Protein AF-A0ABD3VP84-F1 (afdb_monomer)

Sequence (352 aa):
MFHNGPQCTPKNNFEIRFTGVLDNGPQCKPKDNFEIRLPGVIDNDPQCKPKNNFEIRFTGVLDNDPQCKPKDNFEIRLPGVLDNGPQCKPTYNFEIKLLGVFDNGPQCKPKDNFEIRLPGVLDNGPQCKPKNNIETRFTGVLDNGPQCKPKDNFKIRLLGVFDNGPQCKPKNNIETSFTGVLDNGPQCKPKDIFEVRFPGVFDNGPQCKPKDIFEVRLPGVLDNGPQCKPKSNIETRFTGVLDNGPQCKPKDNFKIRLLGVFDNGPQCKPKNNIETSFTGVFDNGPQCKPKDIFEVRFPGVFDNGPQCKPKDIFEVRLPGVLDNGPQCKPKSNIETRFTGVLDNGPQCKPKG

Structure (mmCIF, N/CA/C/O backbone):
data_AF-A0ABD3VP84-F1
#
_entry.id   AF-A0ABD3VP84-F1
#
loop_
_atom_site.group_PDB
_atom_site.id
_atom_site.type_symbol
_atom_site.label_atom_id
_atom_site.label_alt_id
_atom_site.label_comp_id
_atom_site.label_asym_id
_atom_site.label_entity_id
_atom_site.label_seq_id
_atom_site.pdbx_PDB_ins_code
_atom_site.Cartn_x
_atom_site.Cartn_y
_atom_site.Cartn_z
_atom_site.occupancy
_atom_site.B_iso_or_equiv
_atom_site.auth_seq_id
_atom_site.auth_comp_id
_atom_site.auth_asym_id
_atom_site.auth_atom_id
_atom_site.pdbx_PDB_model_num
ATOM 1 N N . MET A 1 1 ? 11.691 -7.266 -44.577 1.00 49.06 1 MET A N 1
ATOM 2 C CA . MET A 1 1 ? 12.952 -7.878 -44.109 1.00 49.06 1 MET A CA 1
ATOM 3 C C . MET A 1 1 ? 13.112 -7.482 -42.662 1.00 49.06 1 MET A C 1
ATOM 5 O O . MET A 1 1 ? 12.849 -6.323 -42.367 1.00 49.06 1 MET A O 1
ATOM 9 N N . PHE A 1 2 ? 13.511 -8.406 -41.795 1.00 53.88 2 PHE A N 1
ATOM 10 C CA . PHE A 1 2 ? 13.938 -8.047 -40.450 1.00 53.88 2 PHE A CA 1
ATOM 11 C C . PHE A 1 2 ? 15.354 -7.466 -40.507 1.00 53.88 2 PHE A C 1
ATOM 13 O O . PHE A 1 2 ? 16.144 -7.813 -41.396 1.00 53.88 2 PHE A O 1
ATOM 20 N N . HIS A 1 3 ? 15.656 -6.530 -39.612 1.00 67.56 3 HIS A N 1
ATOM 21 C CA . HIS A 1 3 ? 16.942 -5.843 -39.558 1.00 67.56 3 HIS A CA 1
ATOM 22 C C . HIS A 1 3 ? 17.466 -5.771 -38.121 1.00 67.56 3 HIS A C 1
ATOM 24 O O . HIS A 1 3 ? 16.702 -5.762 -37.158 1.00 67.56 3 HIS A O 1
ATOM 30 N N . ASN A 1 4 ? 18.790 -5.678 -37.988 1.00 76.56 4 ASN A N 1
ATOM 31 C CA . ASN A 1 4 ? 19.453 -5.436 -36.712 1.00 76.56 4 ASN A CA 1
ATOM 32 C C . ASN A 1 4 ? 19.643 -3.933 -36.490 1.00 76.56 4 ASN A C 1
ATOM 34 O O . ASN A 1 4 ? 20.149 -3.220 -37.360 1.00 76.56 4 ASN A O 1
ATOM 38 N N . GLY A 1 5 ? 19.272 -3.461 -35.304 1.00 74.06 5 GLY A N 1
ATOM 39 C CA . GLY A 1 5 ? 19.410 -2.075 -34.885 1.00 74.06 5 GLY A CA 1
ATOM 40 C C . GLY A 1 5 ? 20.874 -1.618 -34.791 1.00 74.06 5 GLY A C 1
ATOM 41 O O . GLY A 1 5 ? 21.783 -2.421 -34.548 1.00 74.06 5 GLY A O 1
ATOM 42 N N . PRO A 1 6 ? 21.132 -0.310 -34.965 1.00 77.75 6 PRO A N 1
ATOM 43 C CA . PRO A 1 6 ? 22.485 0.228 -35.022 1.00 77.75 6 PRO A CA 1
ATOM 44 C C . PRO A 1 6 ? 23.251 0.045 -33.705 1.00 77.75 6 PRO A C 1
ATOM 46 O O . PRO A 1 6 ? 22.727 0.253 -32.609 1.00 77.75 6 PRO A O 1
ATOM 49 N N . GLN A 1 7 ? 24.538 -0.279 -33.834 1.00 81.75 7 GLN A N 1
ATOM 50 C CA . GLN A 1 7 ? 25.517 -0.248 -32.747 1.00 81.75 7 GLN A CA 1
ATOM 51 C C . GLN A 1 7 ? 26.082 1.176 -32.643 1.00 81.75 7 GLN A C 1
ATOM 53 O O . GLN A 1 7 ? 26.636 1.669 -33.626 1.00 81.75 7 GLN A O 1
ATOM 58 N N . CYS A 1 8 ? 25.971 1.859 -31.495 1.00 75.94 8 CYS A N 1
ATOM 59 C CA . CYS A 1 8 ? 26.408 3.262 -31.402 1.00 75.94 8 CYS A CA 1
ATOM 60 C C . CYS A 1 8 ? 27.193 3.644 -30.132 1.00 75.94 8 CYS A C 1
ATOM 62 O O . CYS A 1 8 ? 26.885 3.239 -29.010 1.00 75.94 8 CYS A O 1
ATOM 64 N N . THR A 1 9 ? 28.221 4.484 -30.305 1.00 78.12 9 THR A N 1
ATOM 65 C CA . THR A 1 9 ? 29.075 5.015 -29.221 1.00 78.12 9 THR A CA 1
ATOM 66 C C . THR A 1 9 ? 29.303 6.537 -29.346 1.00 78.12 9 THR A C 1
ATOM 68 O O . THR A 1 9 ? 30.453 6.984 -29.426 1.00 78.12 9 THR A O 1
ATOM 71 N N . PRO A 1 10 ? 28.239 7.359 -29.437 1.00 74.25 10 PRO A N 1
ATOM 72 C CA . PRO A 1 10 ? 28.362 8.789 -29.710 1.00 74.25 10 PRO A CA 1
ATOM 73 C C . PRO A 1 10 ? 29.037 9.541 -28.553 1.00 74.25 10 PRO A C 1
ATOM 75 O O . PRO A 1 10 ? 28.845 9.236 -27.372 1.00 74.25 10 PRO A O 1
ATOM 78 N N . LYS A 1 11 ? 29.856 10.538 -28.911 1.00 71.19 11 LYS A N 1
ATOM 79 C CA . LYS A 1 11 ? 30.647 11.337 -27.957 1.00 71.19 11 LYS A CA 1
ATOM 80 C C . LYS A 1 11 ? 29.844 12.416 -27.223 1.00 71.19 11 LYS A C 1
ATOM 82 O O . LYS A 1 11 ? 30.329 12.856 -26.188 1.00 71.19 11 LYS A O 1
ATOM 87 N N . ASN A 1 12 ? 28.684 12.795 -27.760 1.00 76.62 12 ASN A N 1
ATOM 88 C CA . ASN A 1 12 ? 27.826 13.892 -27.310 1.00 76.62 12 ASN A CA 1
ATOM 89 C C . ASN A 1 12 ? 26.377 13.372 -27.150 1.00 76.62 12 ASN A C 1
ATOM 91 O O . ASN A 1 12 ? 26.142 12.161 -27.239 1.00 76.62 12 ASN A O 1
ATOM 95 N N . ASN A 1 13 ? 25.404 14.280 -26.996 1.00 76.06 13 ASN A N 1
ATOM 96 C CA . ASN A 1 13 ? 23.975 13.979 -27.156 1.00 76.06 13 ASN A CA 1
ATOM 97 C C . ASN A 1 13 ? 23.677 13.311 -28.515 1.00 76.06 13 ASN A C 1
ATOM 99 O O . ASN A 1 13 ? 24.301 13.659 -29.521 1.00 76.06 13 ASN A O 1
ATOM 103 N N . PHE A 1 14 ? 22.718 12.381 -28.556 1.00 77.56 14 PHE A N 1
ATOM 104 C CA . PHE A 1 14 ? 22.386 11.618 -29.768 1.00 77.56 14 PHE A CA 1
ATOM 105 C C . PHE A 1 14 ? 20.928 11.126 -29.754 1.00 77.56 14 PHE A C 1
ATOM 107 O O . PHE A 1 14 ? 20.445 10.669 -28.720 1.00 77.56 14 PHE A O 1
ATOM 114 N N . GLU A 1 15 ? 20.246 11.199 -30.898 1.00 82.00 15 GLU A N 1
ATOM 115 C CA . GLU A 1 15 ? 18.873 10.709 -31.089 1.00 82.00 15 GLU A CA 1
ATOM 116 C C . GLU A 1 15 ? 18.864 9.586 -32.138 1.00 82.00 15 GLU A C 1
ATOM 118 O O . GLU A 1 15 ? 19.524 9.696 -33.172 1.00 82.00 15 GLU A O 1
ATOM 123 N N . ILE A 1 16 ? 18.094 8.524 -31.896 1.00 77.50 16 ILE A N 1
ATOM 124 C CA . ILE A 1 16 ? 17.741 7.518 -32.905 1.00 77.50 16 ILE A CA 1
ATOM 125 C C . ILE A 1 16 ? 16.256 7.632 -33.212 1.00 77.50 16 ILE A C 1
ATOM 127 O O . ILE A 1 16 ? 15.426 7.564 -32.307 1.00 77.50 16 ILE A O 1
ATOM 131 N N . ARG A 1 17 ? 15.922 7.697 -34.502 1.00 81.69 17 ARG A N 1
ATOM 132 C CA . ARG A 1 17 ? 14.579 7.402 -35.008 1.00 81.69 17 ARG A CA 1
ATOM 133 C C . ARG A 1 17 ? 14.671 6.227 -35.969 1.00 81.69 17 ARG A C 1
ATOM 135 O O . ARG A 1 17 ? 15.490 6.259 -36.883 1.00 81.69 17 ARG A O 1
ATOM 142 N N . PHE A 1 18 ? 13.842 5.213 -35.768 1.00 74.06 18 PHE A N 1
ATOM 143 C CA . PHE A 1 18 ? 13.685 4.101 -36.703 1.00 74.06 18 PHE A CA 1
ATOM 144 C C . PHE A 1 18 ? 12.215 3.681 -36.740 1.00 74.06 18 PHE A C 1
ATOM 146 O O . PHE A 1 18 ? 11.556 3.681 -35.705 1.00 74.06 18 PHE A O 1
ATOM 153 N N . THR A 1 19 ? 11.720 3.321 -37.923 1.00 74.56 19 THR A N 1
ATOM 154 C CA . THR A 1 19 ? 10.344 2.864 -38.165 1.00 74.56 19 THR A CA 1
ATOM 155 C C . THR A 1 19 ? 10.362 1.572 -38.973 1.00 74.56 19 THR A C 1
ATOM 157 O O . THR A 1 19 ? 10.941 1.562 -40.060 1.00 74.56 19 THR A O 1
ATOM 160 N N . GLY A 1 20 ? 9.719 0.508 -38.489 1.00 75.56 20 GLY A N 1
ATOM 161 C CA . GLY A 1 20 ? 9.692 -0.787 -39.180 1.00 75.56 20 GLY A CA 1
ATOM 162 C C . GLY A 1 20 ? 9.640 -1.985 -38.231 1.00 75.56 20 GLY A C 1
ATOM 163 O O . GLY A 1 20 ? 9.109 -1.876 -37.130 1.00 75.56 20 GLY A O 1
ATOM 164 N N . VAL A 1 21 ? 10.206 -3.114 -38.665 1.00 80.06 21 VAL A N 1
ATOM 165 C CA . VAL A 1 21 ? 10.334 -4.349 -37.871 1.00 80.06 21 VAL A CA 1
ATOM 166 C C . VAL A 1 21 ? 11.817 -4.657 -37.638 1.00 80.06 21 VAL A C 1
ATOM 168 O O . VAL A 1 21 ? 12.610 -4.564 -38.581 1.00 80.06 21 VAL A O 1
ATOM 171 N N . LEU A 1 22 ? 12.202 -5.002 -36.406 1.00 75.06 22 LEU A N 1
ATOM 172 C CA . LEU A 1 22 ? 13.580 -5.346 -36.027 1.00 75.06 22 LEU A CA 1
ATOM 173 C C . LEU A 1 22 ? 13.636 -6.683 -35.283 1.00 75.06 22 LEU A C 1
ATOM 175 O O . LEU A 1 22 ? 12.988 -6.813 -34.251 1.00 75.06 22 LEU A O 1
ATOM 179 N N . ASP A 1 23 ? 14.536 -7.585 -35.693 1.00 77.88 23 ASP A N 1
ATOM 180 C CA . ASP A 1 23 ? 14.915 -8.730 -34.847 1.00 77.88 23 ASP A CA 1
ATOM 181 C C . ASP A 1 23 ? 15.566 -8.238 -33.542 1.00 77.88 23 ASP A C 1
ATOM 183 O O . ASP A 1 23 ? 15.419 -8.842 -32.485 1.00 77.88 23 ASP A O 1
ATOM 187 N N . ASN A 1 24 ? 16.348 -7.150 -33.626 1.00 78.19 24 ASN A N 1
ATOM 188 C CA . ASN A 1 24 ? 17.163 -6.620 -32.533 1.00 78.19 24 ASN A CA 1
ATOM 189 C C . ASN A 1 24 ? 17.160 -5.087 -32.509 1.00 78.19 24 ASN A C 1
ATOM 191 O O . ASN A 1 24 ? 17.444 -4.439 -33.515 1.00 78.19 24 ASN A O 1
ATOM 195 N N . GLY A 1 25 ? 16.932 -4.492 -31.342 1.00 76.69 25 GLY A N 1
ATOM 196 C CA . GLY A 1 25 ? 16.891 -3.049 -31.130 1.00 76.69 25 GLY A CA 1
ATOM 197 C C . GLY A 1 25 ? 18.275 -2.375 -31.060 1.00 76.69 25 GLY A C 1
ATOM 198 O O . GLY A 1 25 ? 19.307 -3.043 -30.936 1.00 76.69 25 GLY A O 1
ATOM 199 N N . PRO A 1 26 ? 18.336 -1.029 -31.118 1.00 77.06 26 PRO A N 1
ATOM 200 C CA . PRO A 1 26 ? 19.591 -0.270 -31.081 1.00 77.06 26 PRO A CA 1
ATOM 201 C C . PRO A 1 26 ? 20.458 -0.515 -29.832 1.00 77.06 26 PRO A C 1
ATOM 203 O O . PRO A 1 26 ? 20.004 -0.348 -28.701 1.00 77.06 26 PRO A O 1
ATOM 206 N N . GLN A 1 27 ? 21.742 -0.832 -30.017 1.00 80.88 27 GLN A N 1
ATOM 207 C CA . GLN A 1 27 ? 22.672 -1.137 -28.919 1.00 80.88 27 GLN A CA 1
ATOM 208 C C . GLN A 1 27 ? 23.641 0.032 -28.697 1.00 80.88 27 GLN A C 1
ATOM 210 O O . GLN A 1 27 ? 24.584 0.228 -29.470 1.00 80.88 27 GLN A O 1
ATOM 215 N N . CYS A 1 28 ? 23.438 0.824 -27.639 1.00 73.44 28 CYS A N 1
ATOM 216 C CA . CYS A 1 28 ? 24.057 2.150 -27.551 1.00 73.44 28 CYS A CA 1
ATOM 217 C C . CYS A 1 28 ? 24.726 2.503 -26.210 1.00 73.44 28 CYS A C 1
ATOM 219 O O . CYS A 1 28 ? 24.235 2.231 -25.110 1.00 73.44 28 CYS A O 1
ATOM 221 N N . LYS A 1 29 ? 25.891 3.154 -26.322 1.00 74.31 29 LYS A N 1
ATOM 222 C CA . LYS A 1 29 ? 26.761 3.599 -25.215 1.00 74.31 29 LYS A CA 1
ATOM 223 C C . LYS A 1 29 ? 27.104 5.097 -25.371 1.00 74.31 29 LYS A C 1
ATOM 225 O O . LYS A 1 29 ? 28.268 5.431 -25.614 1.00 74.31 29 LYS A O 1
ATOM 230 N N . PRO A 1 30 ? 26.107 5.997 -25.317 1.00 70.75 30 PRO A N 1
ATOM 231 C CA . PRO A 1 30 ? 26.306 7.435 -25.477 1.00 70.75 30 PRO A CA 1
ATOM 232 C C . PRO A 1 30 ? 27.019 8.032 -24.256 1.00 70.75 30 PRO A C 1
ATOM 234 O O . PRO A 1 30 ? 26.847 7.565 -23.126 1.00 70.75 30 PRO A O 1
ATOM 237 N N . LYS A 1 31 ? 27.833 9.071 -24.471 1.00 69.94 31 LYS A N 1
ATOM 238 C CA . LYS A 1 31 ? 28.531 9.747 -23.367 1.00 69.94 31 LYS A CA 1
ATOM 239 C C . LYS A 1 31 ? 27.653 10.698 -22.563 1.00 69.94 31 LYS A C 1
ATOM 241 O O . LYS A 1 31 ? 27.906 10.783 -21.368 1.00 69.94 31 LYS A O 1
ATOM 246 N N . ASP A 1 32 ? 26.682 11.363 -23.186 1.00 75.44 32 ASP A N 1
ATOM 247 C CA . ASP A 1 32 ? 25.846 12.378 -22.535 1.00 75.44 32 ASP A CA 1
ATOM 248 C C . ASP A 1 32 ? 24.372 11.944 -22.496 1.00 75.44 32 ASP A C 1
ATOM 250 O O . ASP A 1 32 ? 24.092 10.847 -22.003 1.00 75.44 32 ASP A O 1
ATOM 254 N N . ASN A 1 33 ? 23.440 12.783 -22.969 1.00 73.56 33 ASN A N 1
ATOM 255 C CA . ASN A 1 33 ? 22.020 12.440 -23.047 1.00 73.56 33 ASN A CA 1
ATOM 256 C C . ASN A 1 33 ? 21.713 11.629 -24.315 1.00 73.56 33 ASN A C 1
ATOM 258 O O . ASN A 1 33 ? 22.433 11.720 -25.311 1.00 73.56 33 ASN A O 1
ATOM 262 N N . PHE A 1 34 ? 20.624 10.864 -24.316 1.00 75.94 34 PHE A N 1
ATOM 263 C CA . PHE A 1 34 ? 20.251 10.061 -25.481 1.00 75.94 34 PHE A CA 1
ATOM 264 C C . PHE A 1 34 ? 18.748 9.801 -25.557 1.00 75.94 34 PHE A C 1
ATOM 266 O O . PHE A 1 34 ? 18.128 9.481 -24.544 1.00 75.94 34 PHE A O 1
ATOM 273 N N . GLU A 1 35 ? 18.189 9.920 -26.761 1.00 80.69 35 GLU A N 1
ATOM 274 C CA . GLU A 1 35 ? 16.772 9.675 -27.041 1.00 80.69 35 GLU A CA 1
ATOM 275 C C . GLU A 1 35 ? 16.605 8.578 -28.105 1.00 80.69 35 GLU A C 1
ATOM 277 O O . GLU A 1 35 ? 17.295 8.564 -29.126 1.00 80.69 35 GLU A O 1
ATOM 282 N N . ILE A 1 36 ? 15.664 7.664 -27.879 1.00 76.62 36 ILE A N 1
ATOM 283 C CA . ILE A 1 36 ? 15.196 6.677 -28.857 1.00 76.62 36 ILE A CA 1
ATOM 284 C C . ILE A 1 36 ? 13.727 6.952 -29.179 1.00 76.62 36 ILE A C 1
ATOM 286 O O . ILE A 1 36 ? 12.907 7.073 -28.270 1.00 76.62 36 ILE A O 1
ATOM 290 N N . ARG A 1 37 ? 13.379 6.964 -30.470 1.00 82.00 37 ARG A N 1
ATOM 291 C CA . ARG A 1 37 ? 11.997 6.915 -30.965 1.00 82.00 37 ARG A CA 1
ATOM 292 C C . ARG A 1 37 ? 11.821 5.736 -31.920 1.00 82.00 37 ARG A C 1
ATOM 294 O O . ARG A 1 37 ? 12.465 5.689 -32.968 1.00 82.00 37 ARG A O 1
ATOM 301 N N . LEU A 1 38 ? 10.953 4.799 -31.548 1.00 73.81 38 LEU A N 1
ATOM 302 C CA . LEU A 1 38 ? 10.738 3.531 -32.254 1.00 73.81 38 LEU A CA 1
ATOM 303 C C . LEU A 1 38 ? 9.238 3.239 -32.437 1.00 73.81 38 LEU A C 1
ATOM 305 O O . LEU A 1 38 ? 8.634 2.622 -31.562 1.00 73.81 38 LEU A O 1
ATOM 309 N N . PRO A 1 39 ? 8.617 3.674 -33.547 1.00 72.19 39 PRO A N 1
ATOM 310 C CA . PRO A 1 39 ? 7.311 3.184 -33.974 1.00 72.19 39 PRO A CA 1
ATOM 311 C C . PRO A 1 39 ? 7.469 1.894 -34.799 1.00 72.19 39 PRO A C 1
ATOM 313 O O . PRO A 1 39 ? 8.114 1.925 -35.852 1.00 72.19 39 PRO A O 1
ATOM 316 N N . GLY A 1 40 ? 6.903 0.766 -34.362 1.00 76.94 40 GLY A N 1
ATOM 317 C CA . GLY A 1 40 ? 7.071 -0.506 -35.077 1.00 76.94 40 GLY A CA 1
ATOM 318 C C . GLY A 1 40 ? 6.845 -1.776 -34.256 1.00 76.94 40 GLY A C 1
ATOM 319 O O . GLY A 1 40 ? 6.154 -1.754 -33.242 1.00 76.94 40 GLY A O 1
ATOM 320 N N . VAL A 1 41 ? 7.446 -2.876 -34.715 1.00 77.12 41 VAL A N 1
ATOM 321 C CA . VAL A 1 41 ? 7.505 -4.167 -34.003 1.00 77.12 41 VAL A CA 1
ATOM 322 C C . VAL A 1 41 ? 8.968 -4.523 -33.742 1.00 77.12 41 VAL A C 1
ATOM 324 O O . VAL A 1 41 ? 9.812 -4.300 -34.616 1.00 77.12 41 VAL A O 1
ATOM 327 N N . ILE A 1 42 ? 9.294 -4.995 -32.539 1.00 73.81 42 ILE A N 1
ATOM 328 C CA . ILE A 1 42 ? 10.674 -5.301 -32.141 1.00 73.81 42 ILE A CA 1
ATOM 329 C C . ILE A 1 42 ? 10.707 -6.564 -31.279 1.00 73.81 42 ILE A C 1
ATOM 331 O O . ILE A 1 42 ? 10.160 -6.576 -30.181 1.00 73.81 42 ILE A O 1
ATOM 335 N N . ASP A 1 43 ? 11.433 -7.578 -31.738 1.00 71.94 43 ASP A N 1
ATOM 336 C CA . ASP A 1 43 ? 11.517 -8.870 -31.059 1.00 71.94 43 ASP A CA 1
ATOM 337 C C . ASP A 1 43 ? 12.499 -8.811 -29.864 1.00 71.94 43 ASP A C 1
ATOM 339 O O . ASP A 1 43 ? 12.180 -9.259 -28.765 1.00 71.94 43 ASP A O 1
ATOM 343 N N . ASN A 1 44 ? 13.696 -8.221 -30.039 1.00 71.56 44 ASN A N 1
ATOM 344 C CA . ASN A 1 44 ? 14.721 -8.076 -28.985 1.00 71.56 44 ASN A CA 1
ATOM 345 C C . ASN A 1 44 ? 15.139 -6.611 -28.756 1.00 71.56 44 ASN A C 1
ATOM 347 O O . ASN A 1 44 ? 15.244 -5.819 -29.688 1.00 71.56 44 ASN A O 1
ATOM 351 N N . ASP A 1 45 ? 15.477 -6.249 -27.520 1.00 70.19 45 ASP A N 1
ATOM 352 C CA . ASP A 1 45 ? 15.522 -4.851 -27.071 1.00 70.19 45 ASP A CA 1
ATOM 353 C C . ASP A 1 45 ? 16.674 -3.942 -27.499 1.00 70.19 45 ASP A C 1
ATOM 355 O O . ASP A 1 45 ? 17.814 -4.386 -27.671 1.00 70.19 45 ASP A O 1
ATOM 359 N N . PRO A 1 46 ? 16.444 -2.610 -27.455 1.00 69.56 46 PRO A N 1
ATOM 360 C CA . PRO A 1 46 ? 17.514 -1.632 -27.331 1.00 69.56 46 PRO A CA 1
ATOM 361 C C . PRO A 1 46 ? 18.223 -1.732 -25.963 1.00 69.56 46 PRO A C 1
ATOM 363 O O . PRO A 1 46 ? 17.682 -1.307 -24.939 1.00 69.56 46 PRO A O 1
ATOM 366 N N . GLN A 1 47 ? 19.475 -2.209 -25.911 1.00 73.00 47 GLN A N 1
ATOM 367 C CA . GLN A 1 47 ? 20.271 -2.130 -24.673 1.00 73.00 47 GLN A CA 1
ATOM 368 C C . GLN A 1 47 ? 21.049 -0.820 -24.593 1.00 73.00 47 GLN A C 1
ATOM 370 O O . GLN A 1 47 ? 21.907 -0.529 -25.435 1.00 73.00 47 GLN A O 1
ATOM 375 N N . CYS A 1 48 ? 20.833 -0.066 -23.514 1.00 68.88 48 CYS A N 1
ATOM 376 C CA . CYS A 1 48 ? 21.375 1.284 -23.394 1.00 68.88 48 CYS A CA 1
ATOM 377 C C . CYS A 1 48 ? 22.154 1.536 -22.096 1.00 68.88 48 CYS A C 1
ATOM 379 O O . CYS A 1 48 ? 21.713 1.235 -20.980 1.00 68.88 48 CYS A O 1
ATOM 381 N N . LYS A 1 49 ? 23.352 2.116 -22.254 1.00 69.00 49 LYS A N 1
ATOM 382 C CA . LYS A 1 49 ? 24.293 2.457 -21.166 1.00 69.00 49 LYS A CA 1
ATOM 383 C C . LYS A 1 49 ? 24.754 3.925 -21.276 1.00 69.00 49 LYS A C 1
ATOM 385 O O . LYS A 1 49 ? 25.944 4.163 -21.495 1.00 69.00 49 LYS A O 1
ATOM 390 N N . PRO A 1 50 ? 23.826 4.898 -21.186 1.00 66.88 50 PRO A N 1
ATOM 391 C CA . PRO A 1 50 ? 24.148 6.323 -21.151 1.00 66.88 50 PRO A CA 1
ATOM 392 C C . PRO A 1 50 ? 24.838 6.682 -19.832 1.00 66.88 50 PRO A C 1
ATOM 394 O O . PRO A 1 50 ? 24.627 6.015 -18.815 1.00 66.88 50 PRO A O 1
ATOM 397 N N . LYS A 1 51 ? 25.642 7.751 -19.814 1.00 67.75 51 LYS A N 1
ATOM 398 C CA . LYS A 1 51 ? 26.102 8.300 -18.529 1.00 67.75 51 LYS A CA 1
ATOM 399 C C . LYS A 1 51 ? 25.044 9.194 -17.898 1.00 67.75 51 LYS A C 1
ATOM 401 O O . LYS A 1 51 ? 24.770 8.996 -16.722 1.00 67.75 51 LYS A O 1
ATOM 406 N N . ASN A 1 52 ? 24.489 10.132 -18.666 1.00 73.50 52 ASN A N 1
ATOM 407 C CA . ASN A 1 52 ? 23.664 11.209 -18.129 1.00 73.50 52 ASN A CA 1
ATOM 408 C C . ASN A 1 52 ? 22.178 10.816 -18.240 1.00 73.50 52 ASN A C 1
ATOM 410 O O . ASN A 1 52 ? 21.810 9.723 -17.798 1.00 73.50 52 ASN A O 1
ATOM 414 N N . ASN A 1 53 ? 21.328 11.675 -18.816 1.00 71.94 53 ASN A N 1
ATOM 415 C CA . ASN A 1 53 ? 19.891 11.421 -18.925 1.00 71.94 53 ASN A CA 1
ATOM 416 C C . ASN A 1 53 ? 19.531 10.564 -20.147 1.00 71.94 53 ASN A C 1
ATOM 418 O O . ASN A 1 53 ? 20.304 10.451 -21.101 1.00 71.94 53 ASN A O 1
ATOM 422 N N . PHE A 1 54 ? 18.336 9.978 -20.144 1.00 75.31 54 PHE A N 1
ATOM 423 C CA . PHE A 1 54 ? 17.901 9.083 -21.212 1.00 75.31 54 PHE A CA 1
ATOM 424 C C . PHE A 1 54 ? 16.384 9.047 -21.375 1.00 75.31 54 PHE A C 1
ATOM 426 O O . PHE A 1 54 ? 15.666 9.021 -20.375 1.00 75.31 54 PHE A O 1
ATOM 433 N N . GLU A 1 55 ? 15.918 8.972 -22.621 1.00 80.12 55 GLU A N 1
ATOM 434 C CA . GLU A 1 55 ? 14.503 8.809 -22.955 1.00 80.12 55 GLU A CA 1
ATOM 435 C C . GLU A 1 55 ? 14.294 7.715 -24.023 1.00 80.12 55 GLU A C 1
ATOM 437 O O . GLU A 1 55 ? 14.923 7.738 -25.080 1.00 80.12 55 GLU A O 1
ATOM 442 N N . ILE A 1 56 ? 13.384 6.767 -23.773 1.00 77.69 56 ILE A N 1
ATOM 443 C CA . ILE A 1 56 ? 12.788 5.914 -24.820 1.00 77.69 56 ILE A CA 1
ATOM 444 C C . ILE A 1 56 ? 11.342 6.353 -25.039 1.00 77.69 56 ILE A C 1
ATOM 446 O O . ILE A 1 56 ? 10.559 6.435 -24.090 1.00 77.69 56 ILE A O 1
ATOM 450 N N . ARG A 1 57 ? 10.969 6.524 -26.309 1.00 82.31 57 ARG A N 1
ATOM 451 C CA . ARG A 1 57 ? 9.585 6.535 -26.786 1.00 82.31 57 ARG A CA 1
ATOM 452 C C . ARG A 1 57 ? 9.387 5.380 -27.765 1.00 82.31 57 ARG A C 1
ATOM 454 O O . ARG A 1 57 ? 9.930 5.401 -28.869 1.00 82.31 57 ARG A O 1
ATOM 461 N N . PHE A 1 58 ? 8.621 4.378 -27.361 1.00 76.88 58 PHE A N 1
ATOM 462 C CA . PHE A 1 58 ? 8.218 3.263 -28.221 1.00 76.88 58 PHE A CA 1
ATOM 463 C C . PHE A 1 58 ? 6.764 3.444 -28.666 1.00 76.88 58 PHE A C 1
ATOM 465 O O . PHE A 1 58 ? 6.000 4.113 -27.972 1.00 76.88 58 PHE A O 1
ATOM 472 N N . THR A 1 59 ? 6.355 2.896 -29.812 1.00 77.00 59 THR A N 1
ATOM 473 C CA . THR A 1 59 ? 4.933 2.832 -30.195 1.00 77.00 59 THR A CA 1
ATOM 474 C C . THR A 1 59 ? 4.653 1.623 -31.089 1.00 77.00 59 THR A C 1
ATOM 476 O O . THR A 1 59 ? 5.017 1.639 -32.263 1.00 77.00 59 THR A O 1
ATOM 479 N N . GLY A 1 60 ? 3.988 0.594 -30.558 1.00 78.19 60 GLY A N 1
ATOM 480 C CA . GLY A 1 60 ? 3.672 -0.633 -31.302 1.00 78.19 60 GLY A CA 1
ATOM 481 C C . GLY A 1 60 ? 3.700 -1.888 -30.429 1.00 78.19 60 GLY A C 1
ATOM 482 O O . GLY A 1 60 ? 3.093 -1.874 -29.360 1.00 78.19 60 GLY A O 1
ATOM 483 N N . VAL A 1 61 ? 4.392 -2.943 -30.875 1.00 77.62 61 VAL A N 1
ATOM 484 C CA . VAL A 1 61 ? 4.515 -4.235 -30.161 1.00 77.62 61 VAL A CA 1
ATOM 485 C C . VAL A 1 61 ? 5.985 -4.566 -29.890 1.00 77.62 61 VAL A C 1
ATOM 487 O O . VAL A 1 61 ? 6.823 -4.423 -30.781 1.00 77.62 61 VAL A O 1
ATOM 490 N N . LEU A 1 62 ? 6.304 -4.957 -28.660 1.00 73.75 62 LEU A N 1
ATOM 491 C CA . LEU A 1 62 ? 7.661 -5.261 -28.205 1.00 73.75 62 LEU A CA 1
ATOM 492 C C . LEU A 1 62 ? 7.609 -6.510 -27.318 1.00 73.75 62 LEU A C 1
ATOM 494 O O . LEU A 1 62 ? 6.899 -6.501 -26.320 1.00 73.75 62 LEU A O 1
ATOM 498 N N . ASP A 1 63 ? 8.362 -7.554 -27.649 1.00 70.69 63 ASP A N 1
ATOM 499 C CA . ASP A 1 63 ? 8.191 -8.870 -27.003 1.00 70.69 63 ASP A CA 1
ATOM 500 C C . ASP A 1 63 ? 9.055 -9.018 -25.725 1.00 70.69 63 ASP A C 1
ATOM 502 O O . ASP A 1 63 ? 8.798 -9.845 -24.844 1.00 70.69 63 ASP A O 1
ATOM 506 N N . ASN A 1 64 ? 10.109 -8.205 -25.599 1.00 67.50 64 ASN A N 1
ATOM 507 C CA . ASN A 1 64 ? 11.138 -8.326 -24.563 1.00 67.50 64 ASN A CA 1
ATOM 508 C C . ASN A 1 64 ? 11.371 -7.020 -23.763 1.00 67.50 64 ASN A C 1
ATOM 510 O O . ASN A 1 64 ? 10.683 -6.019 -23.922 1.00 67.50 64 ASN A O 1
ATOM 514 N N . ASP A 1 65 ? 12.304 -7.099 -22.811 1.00 66.00 65 ASP A N 1
ATOM 515 C CA . ASP A 1 65 ? 12.575 -6.174 -21.706 1.00 66.00 65 ASP A CA 1
ATOM 516 C C . ASP A 1 65 ? 13.649 -5.076 -22.003 1.00 66.00 65 ASP A C 1
ATOM 518 O O . ASP A 1 65 ? 14.854 -5.385 -22.012 1.00 66.00 65 ASP A O 1
ATOM 522 N N . PRO A 1 66 ? 13.313 -3.764 -22.113 1.00 67.19 66 PRO A N 1
ATOM 523 C CA . PRO A 1 66 ? 14.309 -2.709 -22.368 1.00 67.19 66 PRO A CA 1
ATOM 524 C C . PRO A 1 66 ? 15.385 -2.562 -21.275 1.00 67.19 66 PRO A C 1
ATOM 526 O O . PRO A 1 66 ? 15.217 -1.864 -20.267 1.00 67.19 66 PRO A O 1
ATOM 529 N N . GLN A 1 67 ? 16.554 -3.179 -21.480 1.00 71.12 67 GLN A N 1
ATOM 530 C CA . GLN A 1 67 ? 17.610 -3.239 -20.462 1.00 71.12 67 GLN A CA 1
ATOM 531 C C . GLN A 1 67 ? 18.449 -1.959 -20.368 1.00 71.12 67 GLN A C 1
ATOM 533 O O . GLN A 1 67 ? 19.459 -1.781 -21.062 1.00 71.12 67 GLN A O 1
ATOM 538 N N . CYS A 1 68 ? 18.098 -1.107 -19.404 1.00 66.38 68 CYS A N 1
ATOM 539 C CA . CYS A 1 68 ? 18.702 0.214 -19.250 1.00 66.38 68 CYS A CA 1
ATOM 540 C C . CYS A 1 68 ? 19.481 0.419 -17.939 1.00 66.38 68 CYS A C 1
ATOM 542 O O . CYS A 1 68 ? 19.037 0.082 -16.833 1.00 66.38 68 CYS A O 1
ATOM 544 N N . LYS A 1 69 ? 20.680 1.008 -18.067 1.00 67.56 69 LYS A N 1
ATOM 545 C CA . LYS A 1 69 ? 21.601 1.319 -16.952 1.00 67.56 69 LYS A CA 1
ATOM 546 C C . LYS A 1 69 ? 22.151 2.757 -17.049 1.00 67.56 69 LYS A C 1
ATOM 548 O O . LYS A 1 69 ? 23.360 2.918 -17.224 1.00 67.56 69 LYS A O 1
ATOM 553 N N . PRO A 1 70 ? 21.288 3.788 -16.967 1.00 66.19 70 PRO A N 1
ATOM 554 C CA . PRO A 1 70 ? 21.716 5.182 -16.842 1.00 66.19 70 PRO A CA 1
ATOM 555 C C . PRO A 1 70 ? 22.368 5.431 -15.476 1.00 66.19 70 PRO A C 1
ATOM 557 O O . PRO A 1 70 ? 22.153 4.663 -14.529 1.00 66.19 70 PRO A O 1
ATOM 560 N N . LYS A 1 71 ? 23.107 6.536 -15.327 1.00 67.62 71 LYS A N 1
ATOM 561 C CA . LYS A 1 71 ? 23.354 7.076 -13.982 1.00 67.62 71 LYS A CA 1
ATOM 562 C C . LYS A 1 71 ? 22.212 7.999 -13.579 1.00 67.62 71 LYS A C 1
ATOM 564 O O . LYS A 1 71 ? 21.571 7.720 -12.569 1.00 67.62 71 LYS A O 1
ATOM 569 N N . ASP A 1 72 ? 21.968 9.038 -14.371 1.00 72.19 72 ASP A N 1
ATOM 570 C CA . ASP A 1 72 ? 21.188 10.199 -13.939 1.00 72.19 72 ASP A CA 1
ATOM 571 C C . ASP A 1 72 ? 19.679 9.960 -14.069 1.00 72.19 72 ASP A C 1
ATOM 573 O O . ASP A 1 72 ? 19.183 8.961 -13.542 1.00 72.19 72 ASP A O 1
ATOM 577 N N . ASN A 1 73 ? 18.926 10.864 -14.699 1.00 70.12 73 ASN A N 1
ATOM 578 C CA . ASN A 1 73 ? 17.478 10.695 -14.821 1.00 70.12 73 ASN A CA 1
ATOM 579 C C . ASN A 1 73 ? 17.121 9.842 -16.041 1.00 70.12 73 ASN A C 1
ATOM 581 O O . ASN A 1 73 ? 17.858 9.777 -17.027 1.00 70.12 73 ASN A O 1
ATOM 585 N N . PHE A 1 74 ? 15.967 9.194 -15.987 1.00 74.69 74 PHE A N 1
ATOM 586 C CA . PHE A 1 74 ? 15.517 8.301 -17.043 1.00 74.69 74 PHE A CA 1
ATOM 587 C C . PHE A 1 74 ? 14.006 8.370 -17.189 1.00 74.69 74 PHE A C 1
ATOM 589 O O . PHE A 1 74 ? 13.290 8.282 -16.188 1.00 74.69 74 PHE A O 1
ATOM 596 N N . GLU A 1 75 ? 13.545 8.468 -18.430 1.00 80.12 75 GLU A N 1
ATOM 597 C CA . GLU A 1 75 ? 12.136 8.359 -18.772 1.00 80.12 75 GLU A CA 1
ATOM 598 C C . GLU A 1 75 ? 11.901 7.247 -19.804 1.00 80.12 75 GLU A C 1
ATOM 600 O O . GLU A 1 75 ? 12.610 7.132 -20.806 1.00 80.12 75 GLU A O 1
ATOM 605 N N . ILE A 1 76 ? 10.871 6.435 -19.575 1.00 78.44 76 ILE A N 1
ATOM 606 C CA . ILE A 1 76 ? 10.304 5.548 -20.593 1.00 78.44 76 ILE A CA 1
ATOM 607 C C . ILE A 1 76 ? 8.859 5.964 -20.881 1.00 78.44 76 ILE A C 1
ATOM 609 O O . ILE A 1 76 ? 8.072 6.183 -19.956 1.00 78.44 76 ILE A O 1
ATOM 613 N N . ARG A 1 77 ? 8.499 6.005 -22.168 1.00 84.31 77 ARG A N 1
ATOM 614 C CA . ARG A 1 77 ? 7.122 6.121 -22.663 1.00 84.31 77 ARG A CA 1
ATOM 615 C C . ARG A 1 77 ? 6.836 4.990 -23.653 1.00 84.31 77 ARG A C 1
ATOM 617 O O . ARG A 1 77 ? 7.328 5.052 -24.779 1.00 84.31 77 ARG A O 1
ATOM 624 N N . LEU A 1 78 ? 6.059 3.977 -23.257 1.00 76.62 78 LEU A N 1
ATOM 625 C CA . LEU A 1 78 ? 5.621 2.887 -24.151 1.00 76.62 78 LEU A CA 1
ATOM 626 C C . LEU A 1 78 ? 4.078 2.868 -24.245 1.00 76.62 78 LEU A C 1
ATOM 628 O O . LEU A 1 78 ? 3.422 2.199 -23.447 1.00 76.62 78 LEU A O 1
ATOM 632 N N . PRO A 1 79 ? 3.469 3.630 -25.170 1.00 74.50 79 PRO A N 1
ATOM 633 C CA . PRO A 1 79 ? 2.158 3.303 -25.723 1.00 74.50 79 PRO A CA 1
ATOM 634 C C . PRO A 1 79 ? 2.243 2.057 -26.625 1.00 74.50 79 PRO A C 1
ATOM 636 O O . PRO A 1 79 ? 2.926 2.100 -27.646 1.00 74.50 79 PRO A O 1
ATOM 639 N N . GLY A 1 80 ? 1.571 0.954 -26.292 1.00 79.75 80 GLY A N 1
ATOM 640 C CA . GLY A 1 80 ? 1.647 -0.273 -27.096 1.00 79.75 80 GLY A CA 1
ATOM 641 C C . GLY A 1 80 ? 1.138 -1.545 -26.415 1.00 79.75 80 GLY A C 1
ATOM 642 O O . GLY A 1 80 ? 0.374 -1.483 -25.452 1.00 79.75 80 GLY A O 1
ATOM 643 N N . VAL A 1 81 ? 1.588 -2.685 -26.939 1.00 78.75 81 VAL A N 1
ATOM 644 C CA . VAL A 1 81 ? 1.476 -4.017 -26.322 1.00 78.75 81 VAL A CA 1
ATOM 645 C C . VAL A 1 81 ? 2.885 -4.509 -25.985 1.00 78.75 81 VAL A C 1
ATOM 647 O O . VAL A 1 81 ? 3.806 -4.273 -26.774 1.00 78.75 81 VAL A O 1
ATOM 650 N N . LEU A 1 82 ? 3.068 -5.115 -24.809 1.00 76.56 82 LEU A N 1
ATOM 651 C CA . LEU A 1 82 ? 4.381 -5.566 -24.335 1.00 76.56 82 LEU A CA 1
ATOM 652 C C . LEU A 1 82 ? 4.285 -6.662 -23.264 1.00 76.56 82 LEU A C 1
ATOM 654 O O . LEU A 1 82 ? 3.873 -6.397 -22.134 1.00 76.56 82 LEU A O 1
ATOM 658 N N . ASP A 1 83 ? 4.792 -7.847 -23.583 1.00 78.25 83 ASP A N 1
ATOM 659 C CA . ASP A 1 83 ? 4.842 -9.010 -22.692 1.00 78.25 83 ASP A CA 1
ATOM 660 C C . ASP A 1 83 ? 5.689 -8.741 -21.424 1.00 78.25 83 ASP A C 1
ATOM 662 O O . ASP A 1 83 ? 5.388 -9.236 -20.334 1.00 78.25 83 ASP A O 1
ATOM 666 N N . ASN A 1 84 ? 6.771 -7.951 -21.537 1.00 76.88 84 ASN A N 1
ATOM 667 C CA . ASN A 1 84 ? 7.813 -7.830 -20.505 1.00 76.88 84 ASN A CA 1
ATOM 668 C C . ASN A 1 84 ? 8.215 -6.382 -20.149 1.00 76.88 84 ASN A C 1
ATOM 670 O O . ASN A 1 84 ? 9.007 -5.727 -20.822 1.00 76.88 84 ASN A O 1
ATOM 674 N N . GLY A 1 85 ? 7.707 -5.877 -19.022 1.00 74.94 85 GLY A N 1
ATOM 675 C CA . GLY A 1 85 ? 7.922 -4.500 -18.573 1.00 74.94 85 GLY A CA 1
ATOM 676 C C . GLY A 1 85 ? 9.361 -4.158 -18.118 1.00 74.94 85 GLY A C 1
ATOM 677 O O . GLY A 1 85 ? 9.898 -4.796 -17.206 1.00 74.94 85 GLY A O 1
ATOM 678 N N . PRO A 1 86 ? 9.919 -3.018 -18.581 1.00 75.50 86 PRO A N 1
ATOM 679 C CA . PRO A 1 86 ? 11.359 -2.744 -18.676 1.00 75.50 86 PRO A CA 1
ATOM 680 C C . PRO A 1 86 ? 12.208 -2.889 -17.400 1.00 75.50 86 PRO A C 1
ATOM 682 O O . PRO A 1 86 ? 12.004 -2.219 -16.378 1.00 75.50 86 PRO A O 1
ATOM 685 N N . GLN A 1 87 ? 13.285 -3.667 -17.521 1.00 79.06 87 GLN A N 1
ATOM 686 C CA . GLN A 1 87 ? 14.303 -3.918 -16.495 1.00 79.06 87 GLN A CA 1
ATOM 687 C C . GLN A 1 87 ? 15.327 -2.784 -16.295 1.00 79.06 87 GLN A C 1
ATOM 689 O O . GLN A 1 87 ? 16.397 -2.744 -16.916 1.00 79.06 87 GLN A O 1
ATOM 694 N N . CYS A 1 88 ? 15.080 -1.916 -15.308 1.00 72.12 88 CYS A N 1
ATOM 695 C CA . CYS A 1 88 ? 15.881 -0.703 -15.103 1.00 72.12 88 CYS A CA 1
ATOM 696 C C . CYS A 1 88 ? 16.645 -0.619 -13.766 1.00 72.12 88 CYS A C 1
ATOM 698 O O . CYS A 1 88 ? 16.156 -0.976 -12.686 1.00 72.12 88 CYS A O 1
ATOM 700 N N . LYS A 1 89 ? 17.884 -0.105 -13.835 1.00 72.62 89 LYS A N 1
ATOM 701 C CA . LYS A 1 89 ? 18.808 0.071 -12.690 1.00 72.62 89 LYS A CA 1
ATOM 702 C C . LYS A 1 89 ? 19.467 1.470 -12.696 1.00 72.62 89 LYS A C 1
ATOM 704 O O . LYS A 1 89 ? 20.691 1.546 -12.818 1.00 72.62 89 LYS A O 1
ATOM 709 N N . PRO A 1 90 ? 18.683 2.565 -12.611 1.00 67.31 90 PRO A N 1
ATOM 710 C CA . PRO A 1 90 ? 19.202 3.935 -12.575 1.00 67.31 90 PRO A CA 1
ATOM 711 C C . PRO A 1 90 ? 19.940 4.224 -11.260 1.00 67.31 90 PRO A C 1
ATOM 713 O O . PRO A 1 90 ? 19.736 3.531 -10.257 1.00 67.31 90 PRO A O 1
ATOM 716 N N . THR A 1 91 ? 20.782 5.263 -11.225 1.00 68.38 91 THR A N 1
ATOM 717 C CA . THR A 1 91 ? 21.322 5.753 -9.947 1.00 68.38 91 THR A CA 1
ATOM 718 C C . THR A 1 91 ? 20.356 6.716 -9.263 1.00 68.38 91 THR A C 1
ATOM 720 O O . THR A 1 91 ? 20.076 6.477 -8.092 1.00 68.38 91 THR A O 1
ATOM 723 N N . TYR A 1 92 ? 19.823 7.720 -9.961 1.00 73.69 92 TYR A N 1
ATOM 724 C CA . TYR A 1 92 ? 18.991 8.772 -9.358 1.00 73.69 92 TYR A CA 1
ATOM 725 C C . TYR A 1 92 ? 17.485 8.556 -9.614 1.00 73.69 92 TYR A C 1
ATOM 727 O O . TYR A 1 92 ? 16.969 7.484 -9.284 1.00 73.69 92 TYR A O 1
ATOM 735 N N . ASN A 1 93 ? 16.777 9.568 -10.135 1.00 71.06 93 ASN A N 1
ATOM 736 C CA . ASN A 1 93 ? 15.328 9.538 -10.349 1.00 71.06 93 ASN A CA 1
ATOM 737 C C . ASN A 1 93 ? 14.950 8.822 -11.648 1.00 71.06 93 ASN A C 1
ATOM 739 O O . ASN A 1 93 ? 15.743 8.718 -12.584 1.00 71.06 93 ASN A O 1
ATOM 743 N N . PHE A 1 94 ? 13.708 8.358 -11.714 1.00 76.19 94 PHE A N 1
ATOM 744 C CA . PHE A 1 94 ? 13.225 7.544 -12.818 1.00 76.19 94 PHE A CA 1
ATOM 745 C C . PHE A 1 94 ? 11.703 7.645 -12.934 1.00 76.19 94 PHE A C 1
ATOM 747 O O . PHE A 1 94 ? 11.012 7.495 -11.923 1.00 76.19 94 PHE A O 1
ATOM 754 N N . GLU A 1 95 ? 11.194 7.849 -14.149 1.00 82.75 95 GLU A N 1
ATOM 755 C CA . GLU A 1 95 ? 9.760 7.823 -14.453 1.00 82.75 95 GLU A CA 1
ATOM 756 C C . GLU A 1 95 ? 9.454 6.817 -15.575 1.00 82.75 95 GLU A C 1
ATOM 758 O O . GLU A 1 95 ? 10.122 6.784 -16.609 1.00 82.75 95 GLU A O 1
ATOM 763 N N . ILE A 1 96 ? 8.407 6.014 -15.392 1.00 82.06 96 ILE A N 1
ATOM 764 C CA . ILE A 1 96 ? 7.783 5.238 -16.470 1.00 82.06 96 ILE A CA 1
ATOM 765 C C . ILE A 1 96 ? 6.369 5.746 -16.730 1.00 82.06 96 ILE A C 1
ATOM 767 O O . ILE A 1 96 ? 5.588 5.949 -15.799 1.00 82.06 96 ILE A O 1
ATOM 771 N N . LYS A 1 97 ? 6.022 5.841 -18.014 1.00 87.06 97 LYS A N 1
ATOM 772 C CA . LYS A 1 97 ? 4.655 5.958 -18.523 1.00 87.06 97 LYS A CA 1
ATOM 773 C C . LYS A 1 97 ? 4.401 4.801 -19.501 1.00 87.06 97 LYS A C 1
ATOM 775 O O . LYS A 1 97 ? 4.888 4.847 -20.629 1.00 87.06 97 LYS A O 1
ATOM 780 N N . LEU A 1 98 ? 3.680 3.760 -19.085 1.00 80.50 98 LEU A N 1
ATOM 781 C CA . LEU A 1 98 ? 3.190 2.718 -20.008 1.00 80.50 98 LEU A CA 1
ATOM 782 C C . LEU A 1 98 ? 1.710 2.969 -20.297 1.00 80.50 98 LEU A C 1
ATOM 784 O O . LEU A 1 98 ? 1.009 3.415 -19.394 1.00 80.50 98 LEU A O 1
ATOM 788 N N . LEU A 1 99 ? 1.250 2.713 -21.522 1.00 84.00 99 LEU A N 1
ATOM 789 C CA . LEU A 1 99 ? -0.145 2.894 -21.939 1.00 84.00 99 LEU A CA 1
ATOM 790 C C . LEU A 1 99 ? -0.556 1.766 -22.897 1.00 84.00 99 LEU A C 1
ATOM 792 O O . LEU A 1 99 ? 0.051 1.640 -23.954 1.00 84.00 99 LEU A O 1
ATOM 796 N N . GLY A 1 100 ? -1.583 0.980 -22.571 1.00 85.38 100 GLY A N 1
ATOM 797 C CA . GLY A 1 100 ? -2.017 -0.146 -23.415 1.00 85.38 100 GLY A CA 1
ATOM 798 C C . GLY A 1 100 ? -2.184 -1.460 -22.652 1.00 85.38 100 GLY A C 1
ATOM 799 O O . GLY A 1 100 ? -2.869 -1.466 -21.632 1.00 85.38 100 GLY A O 1
ATOM 800 N N . VAL A 1 101 ? -1.610 -2.554 -23.160 1.00 85.50 101 VAL A N 1
ATOM 801 C CA . VAL A 1 101 ? -1.773 -3.919 -22.615 1.00 85.50 101 VAL A CA 1
ATOM 802 C C . VAL A 1 101 ? -0.405 -4.537 -22.327 1.00 85.50 101 VAL A C 1
ATOM 804 O O . VAL A 1 101 ? 0.511 -4.401 -23.139 1.00 85.50 101 VAL A O 1
ATOM 807 N N . PHE A 1 102 ? -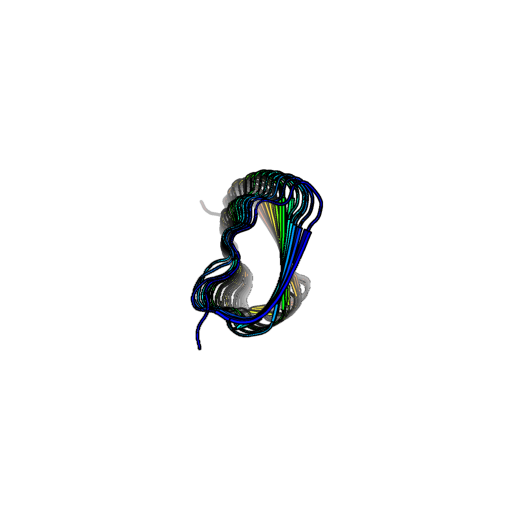0.263 -5.179 -21.168 1.00 84.44 102 PHE A N 1
ATOM 808 C CA . PHE A 1 102 ? 1.019 -5.667 -20.665 1.00 84.44 102 PHE A CA 1
ATOM 809 C C . PHE A 1 102 ? 0.849 -6.951 -19.845 1.00 84.44 102 PHE A C 1
ATOM 811 O O . PHE A 1 102 ? 0.104 -6.940 -18.873 1.00 84.44 102 PHE A O 1
ATOM 818 N N . ASP A 1 103 ? 1.607 -8.009 -20.117 1.00 85.62 103 ASP A N 1
ATOM 819 C CA . ASP A 1 103 ? 1.566 -9.209 -19.264 1.00 85.62 103 ASP A CA 1
ATOM 820 C C . ASP A 1 103 ? 2.381 -8.974 -17.977 1.00 85.62 103 ASP A C 1
ATOM 822 O O . ASP A 1 103 ? 2.004 -9.391 -16.877 1.00 85.62 103 ASP A O 1
ATOM 826 N N . ASN A 1 104 ? 3.511 -8.258 -18.084 1.00 86.38 104 ASN A N 1
ATOM 827 C CA . ASN A 1 104 ? 4.406 -7.973 -16.961 1.00 86.38 104 ASN A CA 1
ATOM 828 C C . ASN A 1 104 ? 4.780 -6.494 -16.833 1.00 86.38 104 ASN A C 1
ATOM 830 O O . ASN A 1 104 ? 5.179 -5.823 -17.780 1.00 86.38 104 ASN A O 1
ATOM 834 N N . GLY A 1 105 ? 4.731 -5.991 -15.602 1.00 84.56 105 GLY A N 1
ATOM 835 C CA . GLY A 1 105 ? 5.044 -4.617 -15.237 1.00 84.56 105 GLY A CA 1
ATOM 836 C C . GLY A 1 105 ? 6.519 -4.409 -14.866 1.00 84.56 105 GLY A C 1
ATOM 837 O O . GLY A 1 105 ? 7.226 -5.344 -14.483 1.00 84.56 105 GLY A O 1
ATOM 838 N N . PRO A 1 106 ? 7.005 -3.155 -14.905 1.00 81.62 106 PRO A N 1
ATOM 839 C CA . PRO A 1 106 ? 8.432 -2.853 -14.900 1.00 81.62 106 PRO A CA 1
ATOM 840 C C . PRO A 1 106 ? 9.206 -3.308 -13.658 1.00 81.62 106 PRO A C 1
ATOM 842 O O . PRO A 1 106 ? 8.843 -3.014 -12.511 1.00 81.62 106 PRO A O 1
ATOM 845 N N . GLN A 1 107 ? 10.348 -3.960 -13.892 1.00 85.94 107 GLN A N 1
ATOM 846 C CA . GLN A 1 107 ? 11.223 -4.494 -12.843 1.00 85.94 107 GLN A CA 1
ATOM 847 C C . GLN A 1 107 ? 12.383 -3.545 -12.502 1.00 85.94 107 GLN A C 1
ATOM 849 O O . GLN A 1 107 ? 13.443 -3.547 -13.133 1.00 85.94 107 GLN A O 1
ATOM 854 N N . CYS A 1 108 ? 12.225 -2.756 -11.438 1.00 76.25 108 CYS A N 1
ATOM 855 C CA . CYS A 1 108 ? 13.075 -1.586 -11.201 1.00 76.25 108 CYS A CA 1
ATOM 856 C C . CYS A 1 108 ? 13.832 -1.586 -9.862 1.00 76.25 108 CYS A C 1
ATOM 858 O O . CYS A 1 108 ? 13.293 -1.892 -8.791 1.00 76.25 108 CYS A O 1
ATOM 860 N N . LYS A 1 109 ? 15.116 -1.194 -9.918 1.00 77.50 109 LYS A N 1
ATOM 861 C CA . LYS A 1 109 ? 16.013 -1.061 -8.749 1.00 77.50 109 LYS A CA 1
ATOM 862 C C . LYS A 1 109 ? 16.813 0.265 -8.759 1.00 77.50 109 LYS A C 1
ATOM 864 O O . LYS A 1 109 ? 18.037 0.210 -8.889 1.00 77.50 109 LYS A O 1
ATOM 869 N N . PRO A 1 110 ? 16.159 1.441 -8.640 1.00 71.25 110 PRO A N 1
ATOM 870 C CA . PRO A 1 110 ? 16.842 2.727 -8.433 1.00 71.25 110 PRO A CA 1
ATOM 871 C C . PRO A 1 110 ? 17.656 2.775 -7.136 1.00 71.25 110 PRO A C 1
ATOM 873 O O . PRO A 1 110 ? 17.533 1.894 -6.280 1.00 71.25 110 PRO A O 1
ATOM 876 N N . LYS A 1 111 ? 18.423 3.852 -6.919 1.00 72.31 111 LYS A N 1
ATOM 877 C CA . LYS A 1 111 ? 18.772 4.241 -5.541 1.00 72.31 111 LYS A CA 1
ATOM 878 C C . LYS A 1 111 ? 17.696 5.169 -4.989 1.00 72.31 111 LYS A C 1
ATOM 880 O O . LYS A 1 111 ? 17.137 4.830 -3.951 1.00 72.31 111 LYS A O 1
ATOM 885 N N . ASP A 1 112 ? 17.374 6.250 -5.691 1.00 76.62 112 ASP A N 1
ATOM 886 C CA . ASP A 1 112 ? 16.588 7.340 -5.112 1.00 76.62 112 ASP A CA 1
ATOM 887 C C . ASP A 1 112 ? 15.076 7.225 -5.371 1.00 76.62 112 ASP A C 1
ATOM 889 O O . ASP A 1 112 ? 14.471 6.254 -4.909 1.00 76.62 112 ASP A O 1
ATOM 893 N N . ASN A 1 113 ? 14.445 8.213 -6.014 1.00 73.75 113 ASN A N 1
ATOM 894 C CA . ASN A 1 113 ? 12.990 8.253 -6.198 1.00 73.75 113 ASN A CA 1
ATOM 895 C C . ASN A 1 113 ? 12.547 7.593 -7.508 1.00 73.75 113 ASN A C 1
ATOM 897 O O . ASN A 1 113 ? 13.316 7.464 -8.461 1.00 73.75 113 ASN A O 1
ATOM 901 N N . PHE A 1 114 ? 11.282 7.185 -7.547 1.00 78.88 114 PHE A N 1
ATOM 902 C CA . PHE A 1 114 ? 10.749 6.348 -8.609 1.00 78.88 114 PHE A CA 1
ATOM 903 C C . PHE A 1 114 ? 9.252 6.607 -8.800 1.00 78.88 114 PHE A C 1
ATOM 905 O O . PHE A 1 114 ? 8.483 6.437 -7.853 1.00 78.88 114 PHE A O 1
ATOM 912 N N . GLU A 1 115 ? 8.840 6.999 -10.005 1.00 85.00 115 GLU A N 1
ATOM 913 C CA . GLU A 1 115 ? 7.428 7.149 -10.369 1.00 85.00 115 GLU A CA 1
ATOM 914 C C . GLU A 1 115 ? 7.049 6.183 -11.505 1.00 85.00 115 GLU A C 1
ATOM 916 O O . GLU A 1 115 ? 7.784 6.026 -12.480 1.00 85.00 115 GLU A O 1
ATOM 921 N N . ILE A 1 116 ? 5.883 5.542 -11.393 1.00 85.12 116 ILE A N 1
ATOM 922 C CA . ILE A 1 116 ? 5.252 4.831 -12.513 1.00 85.12 116 ILE A CA 1
ATOM 923 C C . ILE A 1 116 ? 3.829 5.353 -12.705 1.00 85.12 116 ILE A C 1
ATOM 925 O O . ILE A 1 116 ? 3.066 5.447 -11.740 1.00 85.12 116 ILE A O 1
ATOM 929 N N . ARG A 1 117 ? 3.458 5.621 -13.958 1.00 88.69 117 ARG A N 1
ATOM 930 C CA . ARG A 1 117 ? 2.084 5.848 -14.410 1.00 88.69 117 ARG A CA 1
ATOM 931 C C . ARG A 1 117 ? 1.707 4.767 -15.425 1.00 88.69 117 ARG A C 1
ATOM 933 O O . ARG A 1 117 ? 2.435 4.559 -16.394 1.00 88.69 117 ARG A O 1
ATOM 940 N N . LEU A 1 118 ? 0.596 4.081 -15.173 1.00 84.25 118 LEU A N 1
ATOM 941 C CA . LEU A 1 118 ? 0.137 2.908 -15.921 1.00 84.25 118 LEU A CA 1
ATOM 942 C C . LEU A 1 118 ? -1.378 2.994 -16.202 1.00 84.25 118 LEU A C 1
ATOM 944 O O . LEU A 1 118 ? -2.163 2.502 -15.390 1.00 84.25 118 LEU A O 1
ATOM 948 N N . PRO A 1 119 ? -1.833 3.645 -17.285 1.00 84.56 119 PRO A N 1
ATOM 949 C CA . PRO A 1 119 ? -3.207 3.501 -17.749 1.00 84.56 119 PRO A CA 1
ATOM 950 C C . PRO A 1 119 ? -3.322 2.317 -18.725 1.00 84.56 119 PRO A C 1
ATOM 952 O O . PRO A 1 119 ? -2.561 2.256 -19.689 1.00 84.56 119 PRO A O 1
ATOM 955 N N . GLY A 1 120 ? -4.265 1.397 -18.516 1.00 88.69 120 GLY A N 1
ATOM 956 C CA . GLY A 1 120 ? -4.452 0.240 -19.401 1.00 88.69 120 GLY A CA 1
ATOM 957 C C . GLY A 1 120 ? -4.806 -1.064 -18.685 1.00 88.69 120 GLY A C 1
ATOM 958 O O . GLY A 1 120 ? -5.423 -1.045 -17.621 1.00 88.69 120 GLY A O 1
ATOM 959 N N . VAL A 1 121 ? -4.414 -2.185 -19.287 1.00 89.50 121 VAL A N 1
ATOM 960 C CA . VAL A 1 121 ? -4.552 -3.546 -18.742 1.00 89.50 121 VAL A CA 1
ATOM 961 C C . VAL A 1 121 ? -3.162 -4.074 -18.385 1.00 89.50 121 VAL A C 1
ATOM 963 O O . VAL A 1 121 ? -2.213 -3.839 -19.138 1.00 89.50 121 VAL A O 1
ATOM 966 N N . LEU A 1 122 ? -3.022 -4.727 -17.230 1.00 89.06 122 LEU A N 1
ATOM 967 C CA . LEU A 1 122 ? -1.749 -5.289 -16.775 1.00 89.06 122 LEU A CA 1
ATOM 968 C C . LEU A 1 122 ? -1.944 -6.526 -15.889 1.00 89.06 122 LEU A C 1
ATOM 970 O O . LEU A 1 122 ? -2.362 -6.370 -14.747 1.00 89.06 122 LEU A O 1
ATOM 974 N N . ASP A 1 123 ? -1.530 -7.711 -16.329 1.00 89.94 123 ASP A N 1
ATOM 975 C CA . ASP A 1 123 ? -1.702 -8.937 -15.535 1.00 89.94 123 ASP A CA 1
ATOM 976 C C . ASP A 1 123 ? -0.807 -8.916 -14.277 1.00 89.94 123 ASP A C 1
ATOM 978 O O . ASP A 1 123 ? -1.251 -9.215 -13.164 1.00 89.94 123 ASP A O 1
ATOM 982 N N . ASN A 1 124 ? 0.472 -8.523 -14.419 1.00 91.19 124 ASN A N 1
ATOM 983 C CA . ASN A 1 124 ? 1.462 -8.553 -13.331 1.00 91.19 124 ASN A CA 1
ATOM 984 C C . ASN A 1 124 ? 2.055 -7.181 -12.989 1.00 91.19 124 ASN A C 1
ATOM 986 O O . ASN A 1 124 ? 3.000 -6.698 -13.608 1.00 91.19 124 ASN A O 1
ATOM 990 N N . GLY A 1 125 ? 1.577 -6.579 -11.904 1.00 87.50 125 GLY A N 1
ATOM 991 C CA . GLY A 1 125 ? 1.994 -5.275 -11.400 1.00 87.50 125 GLY A CA 1
ATOM 992 C C . GLY A 1 125 ? 3.504 -5.110 -11.137 1.00 87.50 125 GLY A C 1
ATOM 993 O O . GLY A 1 125 ? 4.216 -6.057 -10.788 1.00 87.50 125 GLY A O 1
ATOM 994 N N . PRO A 1 126 ? 4.018 -3.869 -11.238 1.00 86.06 126 PRO A N 1
ATOM 995 C CA . PRO A 1 126 ? 5.449 -3.566 -11.217 1.00 86.06 126 PRO A CA 1
ATOM 996 C C . PRO A 1 126 ? 6.199 -4.048 -9.966 1.00 86.06 126 PRO A C 1
ATOM 998 O O . PRO A 1 126 ? 5.707 -3.974 -8.834 1.00 86.06 126 PRO A O 1
ATOM 1001 N N . GLN A 1 127 ? 7.451 -4.480 -10.163 1.00 88.44 127 GLN A N 1
ATOM 1002 C CA . GLN A 1 127 ? 8.307 -5.024 -9.105 1.00 88.44 127 GLN A CA 1
ATOM 1003 C C . GLN A 1 127 ? 9.448 -4.069 -8.732 1.00 88.44 127 GLN A C 1
ATOM 1005 O O . GLN A 1 127 ? 10.455 -3.961 -9.435 1.00 88.44 127 GLN A O 1
ATOM 1010 N N . CYS A 1 128 ? 9.347 -3.410 -7.574 1.00 79.38 128 CYS A N 1
ATOM 1011 C CA . CYS A 1 128 ? 10.162 -2.221 -7.284 1.00 79.38 128 CYS A CA 1
ATOM 1012 C C . CYS A 1 128 ? 10.941 -2.325 -5.965 1.00 79.38 128 CYS A C 1
ATOM 1014 O O . CYS A 1 128 ? 10.381 -2.632 -4.907 1.00 79.38 128 CYS A O 1
ATOM 1016 N N . LYS A 1 129 ? 12.256 -2.070 -6.015 1.00 80.31 129 LYS A N 1
ATOM 1017 C CA . LYS A 1 129 ? 13.180 -2.190 -4.864 1.00 80.31 129 LYS A CA 1
ATOM 1018 C C . LYS A 1 129 ? 14.188 -1.011 -4.780 1.00 80.31 129 LYS A C 1
ATOM 1020 O O . LYS A 1 129 ? 15.391 -1.282 -4.744 1.00 80.31 129 LYS A O 1
ATOM 1025 N N . PRO A 1 130 ? 13.758 0.273 -4.800 1.00 72.88 130 PRO A N 1
ATOM 1026 C CA . PRO A 1 130 ? 14.659 1.412 -4.600 1.00 72.88 130 PRO A CA 1
ATOM 1027 C C . PRO A 1 130 ? 15.145 1.502 -3.147 1.00 72.88 130 PRO A C 1
ATOM 1029 O O . PRO A 1 130 ? 14.702 0.745 -2.279 1.00 72.88 130 PRO A O 1
ATOM 1032 N N . LYS A 1 131 ? 16.043 2.448 -2.844 1.00 75.12 131 LYS A N 1
ATOM 1033 C CA . LYS A 1 131 ? 16.317 2.806 -1.446 1.00 75.12 131 LYS A CA 1
ATOM 1034 C C . LYS A 1 131 ? 15.235 3.749 -0.928 1.00 75.12 131 LYS A C 1
ATOM 1036 O O . LYS A 1 131 ? 14.655 3.413 0.094 1.00 75.12 131 LYS A O 1
ATOM 1041 N N . ASN A 1 132 ? 14.957 4.852 -1.622 1.00 80.31 132 ASN A N 1
ATOM 1042 C CA . ASN A 1 132 ? 14.184 5.951 -1.042 1.00 80.31 132 ASN A CA 1
ATOM 1043 C C . ASN A 1 132 ? 12.671 5.726 -1.242 1.00 80.31 132 ASN A C 1
ATOM 1045 O O . ASN A 1 132 ? 12.106 4.845 -0.594 1.00 80.31 132 ASN A O 1
ATOM 1049 N N . ASN A 1 133 ? 12.014 6.480 -2.131 1.00 78.62 133 ASN A N 1
ATOM 1050 C CA . ASN A 1 133 ? 10.551 6.496 -2.263 1.00 78.62 133 ASN A CA 1
ATOM 1051 C C . ASN A 1 133 ? 10.053 5.896 -3.588 1.00 78.62 133 ASN A C 1
ATOM 1053 O O . ASN A 1 133 ? 10.760 5.917 -4.597 1.00 78.62 133 ASN A O 1
ATOM 1057 N N . ILE A 1 134 ? 8.800 5.432 -3.593 1.00 80.38 134 ILE A N 1
ATOM 1058 C CA . ILE A 1 134 ? 8.032 5.130 -4.812 1.00 80.38 134 ILE A CA 1
ATOM 1059 C C . ILE A 1 134 ? 6.701 5.881 -4.772 1.00 80.38 134 ILE A C 1
ATOM 1061 O O . ILE A 1 134 ? 6.011 5.833 -3.750 1.00 80.38 134 ILE A O 1
ATOM 1065 N N . GLU A 1 135 ? 6.299 6.455 -5.905 1.00 87.56 135 GLU A N 1
ATOM 1066 C CA . GLU A 1 135 ? 4.891 6.681 -6.232 1.00 87.56 135 GLU A CA 1
ATOM 1067 C C . GLU A 1 135 ? 4.475 5.785 -7.413 1.00 87.56 135 GLU A C 1
ATOM 1069 O O . GLU A 1 135 ? 5.181 5.664 -8.412 1.00 87.56 135 GLU A O 1
ATOM 1074 N N . THR A 1 136 ? 3.334 5.108 -7.307 1.00 86.06 136 THR A N 1
ATOM 1075 C CA . THR A 1 136 ? 2.753 4.320 -8.405 1.00 86.06 136 THR A CA 1
ATOM 1076 C C . THR A 1 136 ? 1.301 4.722 -8.610 1.00 86.06 136 THR A C 1
ATOM 1078 O O . THR A 1 136 ? 0.508 4.713 -7.665 1.00 86.06 136 THR A O 1
ATOM 1081 N N . ARG A 1 137 ? 0.959 5.075 -9.852 1.00 91.25 137 ARG A N 1
ATOM 1082 C CA . ARG A 1 137 ? -0.392 5.427 -10.291 1.00 91.25 137 ARG A CA 1
ATOM 1083 C C . ARG A 1 137 ? -0.847 4.452 -11.374 1.00 91.25 137 ARG A C 1
ATOM 1085 O O . ARG A 1 137 ? -0.185 4.351 -12.405 1.00 91.25 137 ARG A O 1
ATOM 1092 N N . PHE A 1 138 ? -1.965 3.770 -11.153 1.00 89.88 138 PHE A N 1
ATOM 1093 C CA . PHE A 1 138 ? -2.574 2.856 -12.123 1.00 89.88 138 PHE A CA 1
ATOM 1094 C C . PHE A 1 138 ? -3.995 3.305 -12.480 1.00 89.88 138 PHE A C 1
ATOM 1096 O O . PHE A 1 138 ? -4.691 3.870 -11.631 1.00 89.88 138 PHE A O 1
ATOM 1103 N N . THR A 1 139 ? -4.444 3.070 -13.714 1.00 92.25 139 THR A N 1
ATOM 1104 C CA . THR A 1 139 ? -5.826 3.345 -14.143 1.00 92.25 139 THR A CA 1
ATOM 1105 C C . THR A 1 139 ? -6.305 2.344 -15.202 1.00 92.25 139 THR A C 1
ATOM 1107 O O . THR A 1 139 ? -5.882 2.436 -16.350 1.00 92.25 139 THR A O 1
ATOM 1110 N N . GLY A 1 140 ? -7.201 1.419 -14.847 1.00 93.25 140 GLY A N 1
ATOM 1111 C CA . GLY A 1 140 ? -7.739 0.405 -15.766 1.00 93.25 140 GLY A CA 1
ATOM 1112 C C . GLY A 1 140 ? -8.018 -0.938 -15.083 1.00 93.25 140 GLY A C 1
ATOM 1113 O O . GLY A 1 140 ? -8.708 -0.950 -14.067 1.00 93.25 140 GLY A O 1
ATOM 1114 N N . VAL A 1 141 ? -7.491 -2.041 -15.625 1.00 93.38 141 VAL A N 1
ATOM 1115 C CA . VAL A 1 141 ? -7.664 -3.412 -15.089 1.00 93.38 141 VAL A CA 1
ATOM 1116 C C . VAL A 1 141 ? -6.305 -4.014 -14.716 1.00 93.38 141 VAL A C 1
ATOM 1118 O O . VAL A 1 141 ? -5.354 -3.859 -15.483 1.00 93.38 141 VAL A O 1
ATOM 1121 N N . LEU A 1 142 ? -6.185 -4.646 -13.541 1.00 92.25 142 LEU A N 1
ATOM 1122 C CA . LEU A 1 142 ? -4.916 -5.224 -13.070 1.00 92.25 142 LEU A CA 1
ATOM 1123 C C . LEU A 1 142 ? -5.100 -6.383 -12.078 1.00 92.25 142 LEU A C 1
ATOM 1125 O O . LEU A 1 142 ? -5.436 -6.168 -10.912 1.00 92.25 142 LEU A O 1
ATOM 1129 N N . ASP A 1 143 ? -4.772 -7.591 -12.527 1.00 91.62 143 ASP A N 1
ATOM 1130 C CA . ASP A 1 143 ? -4.974 -8.847 -11.801 1.00 91.62 143 ASP A CA 1
ATOM 1131 C C . ASP A 1 143 ? -4.062 -8.952 -10.565 1.00 91.62 143 ASP A C 1
ATOM 1133 O O . ASP A 1 143 ? -4.495 -9.367 -9.489 1.00 91.62 143 ASP A O 1
ATOM 1137 N N . ASN A 1 144 ? -2.781 -8.566 -10.677 1.00 92.81 144 ASN A N 1
ATOM 1138 C CA . ASN A 1 144 ? -1.791 -8.707 -9.597 1.00 92.81 144 ASN A CA 1
ATOM 1139 C C . ASN A 1 144 ? -1.106 -7.389 -9.218 1.00 92.81 144 ASN A C 1
ATOM 1141 O O . ASN A 1 144 ? -0.108 -6.995 -9.813 1.00 9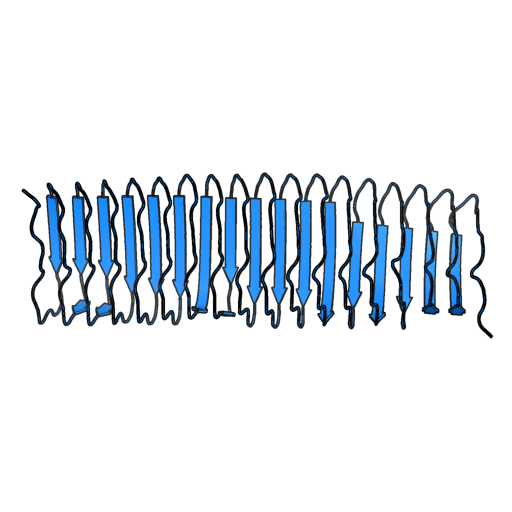2.81 144 ASN A O 1
ATOM 1145 N N . GLY A 1 145 ? -1.559 -6.723 -8.156 1.00 88.38 145 GLY A N 1
ATOM 1146 C CA . GLY A 1 145 ? -1.043 -5.418 -7.733 1.00 88.38 145 GLY A CA 1
ATOM 1147 C C . GLY A 1 145 ? 0.475 -5.335 -7.419 1.00 88.38 145 GLY A C 1
ATOM 1148 O O . GLY A 1 145 ? 1.106 -6.322 -7.030 1.00 88.38 145 GLY A O 1
ATOM 1149 N N . PRO A 1 146 ? 1.078 -4.124 -7.501 1.00 87.50 146 PRO A N 1
ATOM 1150 C CA . PRO A 1 146 ? 2.523 -3.885 -7.367 1.00 87.50 146 PRO A CA 1
ATOM 1151 C C . PRO A 1 146 ? 3.240 -4.588 -6.200 1.00 87.50 146 PRO A C 1
ATOM 1153 O O . PRO A 1 146 ? 2.821 -4.514 -5.039 1.00 87.50 146 PRO A O 1
ATOM 1156 N N . GLN A 1 147 ? 4.407 -5.181 -6.476 1.00 89.88 147 GLN A N 1
ATOM 1157 C CA . GLN A 1 147 ? 5.237 -5.862 -5.473 1.00 89.88 147 GLN A CA 1
ATOM 1158 C C . GLN A 1 147 ? 6.448 -5.016 -5.059 1.00 89.88 147 GLN A C 1
ATOM 1160 O O . GLN A 1 147 ? 7.507 -5.029 -5.700 1.00 89.88 147 GLN A O 1
ATOM 1165 N N . CYS A 1 148 ? 6.333 -4.297 -3.939 1.00 81.44 148 CYS A N 1
ATOM 1166 C CA . CYS A 1 148 ? 7.269 -3.217 -3.612 1.00 81.44 148 CYS A CA 1
ATOM 1167 C C . CYS A 1 148 ? 7.978 -3.366 -2.255 1.00 81.44 148 CYS A C 1
ATOM 1169 O O . CYS A 1 148 ? 7.387 -3.700 -1.223 1.00 81.44 148 CYS A O 1
ATOM 1171 N N . LYS A 1 149 ? 9.291 -3.097 -2.258 1.00 82.44 149 LYS A N 1
ATOM 1172 C CA . LYS A 1 149 ? 10.178 -3.152 -1.082 1.00 82.44 149 LYS A CA 1
ATOM 1173 C C . LYS A 1 149 ? 11.174 -1.970 -1.071 1.00 82.44 149 LYS A C 1
ATOM 1175 O O . LYS A 1 149 ? 12.381 -2.218 -1.136 1.00 82.44 149 LYS A O 1
ATOM 1180 N N . PRO A 1 150 ? 10.713 -0.701 -1.048 1.00 77.12 150 PRO A N 1
ATOM 1181 C CA . PRO A 1 150 ? 11.608 0.435 -0.811 1.00 77.12 150 PRO A CA 1
ATOM 1182 C C . PRO A 1 150 ? 12.161 0.374 0.626 1.00 77.12 150 PRO A C 1
ATOM 1184 O O . PRO A 1 150 ? 11.720 -0.455 1.427 1.00 77.12 150 PRO A O 1
ATOM 1187 N N . LYS A 1 151 ? 13.113 1.233 1.007 1.00 77.69 151 LYS A N 1
ATOM 1188 C CA . LYS A 1 151 ? 13.406 1.421 2.439 1.00 77.69 151 LYS A CA 1
ATOM 1189 C C . LYS A 1 151 ? 12.418 2.406 3.035 1.00 77.69 151 LYS A C 1
ATOM 1191 O O . LYS A 1 151 ? 11.830 2.066 4.053 1.00 77.69 151 LYS A O 1
ATOM 1196 N N . ASP A 1 152 ? 12.233 3.560 2.407 1.00 81.12 152 ASP A N 1
ATOM 1197 C CA . ASP A 1 152 ? 11.544 4.672 3.050 1.00 81.12 152 ASP A CA 1
ATOM 1198 C C . ASP A 1 152 ? 10.035 4.628 2.793 1.00 81.12 152 ASP A C 1
ATOM 1200 O O . ASP A 1 152 ? 9.375 3.746 3.348 1.00 81.12 152 ASP A O 1
ATOM 1204 N N . ASN A 1 153 ? 9.470 5.536 1.992 1.00 79.12 153 ASN A N 1
ATOM 1205 C CA . ASN A 1 153 ? 8.015 5.644 1.849 1.00 79.12 153 ASN A CA 1
ATOM 1206 C C . ASN A 1 153 ? 7.484 5.006 0.561 1.00 79.12 153 ASN A C 1
ATOM 1208 O O . ASN A 1 153 ? 8.163 4.935 -0.468 1.00 79.12 153 ASN A O 1
ATOM 1212 N N . PHE A 1 154 ? 6.230 4.564 0.617 1.00 82.50 154 PHE A N 1
ATOM 1213 C CA . PHE A 1 154 ? 5.543 3.931 -0.499 1.00 82.50 154 PHE A CA 1
ATOM 1214 C C . PHE A 1 154 ? 4.147 4.528 -0.705 1.00 82.50 154 PHE A C 1
ATOM 1216 O O . PHE A 1 154 ? 3.312 4.445 0.195 1.00 82.50 154 PHE A O 1
ATOM 1223 N N . LYS A 1 155 ? 3.890 5.110 -1.882 1.00 88.94 155 LYS A N 1
ATOM 1224 C CA . LYS A 1 155 ? 2.604 5.724 -2.233 1.00 88.94 155 LYS A CA 1
ATOM 1225 C C . LYS A 1 155 ? 1.960 5.006 -3.420 1.00 88.94 155 LYS A C 1
ATOM 1227 O O . LYS A 1 155 ? 2.571 4.910 -4.484 1.00 88.94 155 LYS A O 1
ATOM 1232 N N . ILE A 1 156 ? 0.717 4.553 -3.261 1.00 88.44 156 ILE A N 1
ATOM 1233 C CA . ILE A 1 156 ? -0.092 3.983 -4.350 1.00 88.44 156 ILE A CA 1
ATOM 1234 C C . ILE A 1 156 ? -1.392 4.754 -4.558 1.00 88.44 156 ILE A C 1
ATOM 1236 O O . ILE A 1 156 ? -2.069 5.134 -3.599 1.00 88.44 156 ILE A O 1
ATOM 1240 N N . ARG A 1 157 ? -1.762 4.912 -5.831 1.00 91.50 157 ARG A N 1
ATOM 1241 C CA . ARG A 1 157 ? -3.098 5.305 -6.288 1.00 91.50 157 ARG A CA 1
ATOM 1242 C C . ARG A 1 157 ? -3.538 4.366 -7.410 1.00 91.50 157 ARG A C 1
ATOM 1244 O O . ARG A 1 157 ? -2.956 4.430 -8.489 1.00 91.50 157 ARG A O 1
ATOM 1251 N N . LEU A 1 158 ? -4.523 3.504 -7.168 1.00 89.06 158 LEU A N 1
ATOM 1252 C CA . LEU A 1 158 ? -5.136 2.677 -8.217 1.00 89.06 158 LEU A CA 1
ATOM 1253 C C . LEU A 1 158 ? -6.571 3.160 -8.506 1.00 89.06 158 LEU A C 1
ATOM 1255 O O . LEU A 1 158 ? -7.269 3.600 -7.593 1.00 89.06 158 LEU A O 1
ATOM 1259 N N . LEU A 1 159 ? -7.006 3.081 -9.763 1.00 93.00 159 LEU A N 1
ATOM 1260 C CA . LEU A 1 159 ? -8.353 3.444 -10.219 1.00 93.00 159 LEU A CA 1
ATOM 1261 C C . LEU A 1 159 ? -8.846 2.404 -11.240 1.00 93.00 159 LEU A C 1
ATOM 1263 O O . LEU A 1 159 ? -8.138 2.161 -12.213 1.00 93.00 159 LEU A O 1
ATOM 1267 N N . GLY A 1 160 ? -10.024 1.810 -11.043 1.00 93.50 160 GLY A N 1
ATOM 1268 C CA . GLY A 1 160 ? -10.581 0.782 -11.936 1.00 93.50 160 GLY A CA 1
ATOM 1269 C C . GLY A 1 160 ? -10.910 -0.541 -11.234 1.00 93.50 160 GLY A C 1
ATOM 1270 O O . GLY A 1 160 ? -11.552 -0.514 -10.185 1.00 93.50 160 GLY A O 1
ATOM 1271 N N . VAL A 1 161 ? -10.516 -1.673 -11.826 1.00 93.81 161 VAL A N 1
ATOM 1272 C CA . VAL A 1 161 ? -10.857 -3.041 -11.377 1.00 93.81 161 VAL A CA 1
ATOM 1273 C C . VAL A 1 161 ? -9.581 -3.845 -11.107 1.00 93.81 161 VAL A C 1
ATOM 1275 O O . VAL A 1 161 ? -8.617 -3.731 -11.867 1.00 93.81 161 VAL A O 1
ATOM 1278 N N . PHE A 1 162 ? -9.558 -4.617 -10.017 1.00 92.75 162 PHE A N 1
ATOM 1279 C CA . PHE A 1 162 ? -8.350 -5.280 -9.520 1.00 92.75 162 PHE A CA 1
ATOM 1280 C C . PHE A 1 162 ? -8.652 -6.601 -8.799 1.00 92.75 162 PHE A C 1
ATOM 1282 O O . PHE A 1 162 ? -9.260 -6.572 -7.737 1.00 92.75 162 PHE A O 1
ATOM 1289 N N . ASP A 1 163 ? -8.126 -7.734 -9.254 1.00 92.38 163 ASP A N 1
ATOM 1290 C CA . ASP A 1 163 ? -8.310 -9.003 -8.533 1.00 92.38 163 ASP A CA 1
ATOM 1291 C C . ASP A 1 163 ? -7.472 -9.023 -7.239 1.00 92.38 163 ASP A C 1
ATOM 1293 O O . ASP A 1 163 ? -7.930 -9.442 -6.171 1.00 92.38 163 ASP A O 1
ATOM 1297 N N . ASN A 1 164 ? -6.219 -8.543 -7.302 1.00 93.12 164 ASN A N 1
ATOM 1298 C CA . ASN A 1 164 ? -5.290 -8.545 -6.170 1.00 93.12 164 ASN A CA 1
ATOM 1299 C C . ASN A 1 164 ? -4.618 -7.198 -5.915 1.00 93.12 164 ASN A C 1
ATOM 1301 O O . ASN A 1 164 ? -3.988 -6.577 -6.770 1.00 93.12 164 ASN A O 1
ATOM 1305 N N . GLY A 1 165 ? -4.636 -6.799 -4.649 1.00 88.75 165 GLY A N 1
ATOM 1306 C CA . GLY A 1 165 ? -3.972 -5.612 -4.151 1.00 88.75 165 GLY A CA 1
ATOM 1307 C C . GLY A 1 165 ? -2.443 -5.757 -4.041 1.00 88.75 165 GLY A C 1
ATOM 1308 O O . GLY A 1 165 ? -1.896 -6.854 -3.906 1.00 88.75 165 GLY A O 1
ATOM 1309 N N . PRO A 1 166 ? -1.722 -4.624 -4.024 1.00 88.38 166 PRO A N 1
ATOM 1310 C CA . PRO A 1 166 ? -0.271 -4.558 -3.925 1.00 88.38 166 PRO A CA 1
ATOM 1311 C C . PRO A 1 166 ? 0.285 -5.203 -2.649 1.00 88.38 166 PRO A C 1
ATOM 1313 O O . PRO A 1 166 ? -0.307 -5.156 -1.565 1.00 88.38 166 PRO A O 1
ATOM 1316 N N . GLN A 1 167 ? 1.490 -5.762 -2.777 1.00 90.38 167 GLN A N 1
ATOM 1317 C CA . GLN A 1 167 ? 2.196 -6.465 -1.708 1.00 90.38 167 GLN A CA 1
ATOM 1318 C C . GLN A 1 167 ? 3.433 -5.679 -1.254 1.00 90.38 167 GLN A C 1
ATOM 1320 O O . GLN A 1 167 ? 4.503 -5.741 -1.872 1.00 90.38 167 GLN A O 1
ATOM 1325 N N . CYS A 1 168 ? 3.318 -4.957 -0.136 1.00 81.94 168 CYS A N 1
ATOM 1326 C CA . CYS A 1 168 ? 4.287 -3.917 0.230 1.00 81.94 168 CYS A CA 1
ATOM 1327 C C . CYS A 1 168 ? 5.033 -4.219 1.537 1.00 81.94 168 CYS A C 1
ATOM 1329 O O . CYS A 1 168 ? 4.439 -4.558 2.566 1.00 81.94 168 CYS A O 1
ATOM 1331 N N . LYS A 1 169 ? 6.366 -4.087 1.513 1.00 82.06 169 LYS A N 1
ATOM 1332 C CA . LYS A 1 169 ? 7.253 -4.346 2.667 1.00 82.06 169 LYS A CA 1
ATOM 1333 C C . LYS A 1 169 ? 8.334 -3.250 2.810 1.00 82.06 169 LYS A C 1
ATOM 1335 O O . LYS A 1 169 ? 9.519 -3.587 2.743 1.00 82.06 169 LYS A O 1
ATOM 1340 N N . PRO A 1 170 ? 7.965 -1.957 2.940 1.00 75.56 170 PRO A N 1
ATOM 1341 C CA . PRO A 1 170 ? 8.920 -0.893 3.237 1.00 75.56 170 PRO A CA 1
ATOM 1342 C C . PRO A 1 170 ? 9.462 -1.016 4.664 1.00 75.56 170 PRO A C 1
ATOM 1344 O O . PRO A 1 170 ? 8.963 -1.811 5.466 1.00 75.56 170 PRO A O 1
ATOM 1347 N N . LYS A 1 171 ? 10.462 -0.202 5.019 1.00 77.38 171 LYS A N 1
ATOM 1348 C CA . LYS A 1 171 ? 10.751 0.038 6.436 1.00 77.38 171 LYS A CA 1
ATOM 1349 C C . LYS A 1 171 ? 9.759 1.047 6.997 1.00 77.38 171 LYS A C 1
ATOM 1351 O O . LYS A 1 171 ? 9.144 0.709 7.996 1.00 77.38 171 LYS A O 1
ATOM 1356 N N . ASN A 1 172 ? 9.607 2.212 6.370 1.00 81.94 172 ASN A N 1
ATOM 1357 C CA . ASN A 1 172 ? 8.914 3.335 6.996 1.00 81.94 172 ASN A CA 1
ATOM 1358 C C . ASN A 1 172 ? 7.405 3.262 6.694 1.00 81.94 172 ASN A C 1
ATOM 1360 O O . ASN A 1 172 ? 6.744 2.342 7.183 1.00 81.94 172 ASN A O 1
ATOM 1364 N N . ASN A 1 173 ? 6.863 4.169 5.875 1.00 81.06 173 ASN A N 1
ATOM 1365 C CA . ASN A 1 173 ? 5.417 4.352 5.729 1.00 81.06 173 ASN A CA 1
ATOM 1366 C C . ASN A 1 173 ? 4.841 3.811 4.414 1.00 81.06 173 ASN A C 1
ATOM 1368 O O . ASN A 1 173 ? 5.512 3.771 3.378 1.00 81.06 173 ASN A O 1
ATOM 1372 N N . ILE A 1 174 ? 3.553 3.465 4.450 1.00 82.38 174 ILE A N 1
ATOM 1373 C CA . ILE A 1 174 ? 2.714 3.245 3.266 1.00 82.38 174 ILE A CA 1
ATOM 1374 C C . ILE A 1 174 ? 1.508 4.182 3.318 1.00 82.38 174 ILE A C 1
ATOM 1376 O O . ILE A 1 174 ? 0.822 4.233 4.335 1.00 82.38 174 ILE A O 1
ATOM 1380 N N . GLU A 1 175 ? 1.205 4.823 2.194 1.00 88.00 175 GLU A N 1
ATOM 1381 C CA . GLU A 1 175 ? -0.097 5.424 1.896 1.00 88.00 175 GLU A CA 1
ATOM 1382 C C . GLU A 1 175 ? -0.653 4.732 0.646 1.00 88.00 175 GLU A C 1
ATOM 1384 O O . GLU A 1 175 ? -0.012 4.748 -0.408 1.00 88.00 175 GLU A O 1
ATOM 1389 N N . THR A 1 176 ? -1.838 4.127 0.729 1.00 85.56 176 THR A N 1
ATOM 1390 C CA . THR A 1 176 ? -2.508 3.580 -0.461 1.00 85.56 176 THR A CA 1
ATOM 1391 C C . THR A 1 176 ? -3.945 4.074 -0.597 1.00 85.56 176 THR A C 1
ATOM 1393 O O . THR A 1 176 ? -4.713 4.092 0.367 1.00 85.56 176 THR A O 1
ATOM 1396 N N . SER A 1 177 ? -4.305 4.463 -1.819 1.00 89.31 177 SER A N 1
ATOM 1397 C CA . SER A 1 177 ? -5.641 4.916 -2.199 1.00 89.31 177 SER A CA 1
ATOM 1398 C C . SER A 1 177 ? -6.121 4.122 -3.410 1.00 89.31 177 SER A C 1
ATOM 1400 O O . SER A 1 177 ? -5.350 3.902 -4.343 1.00 89.31 177 SER A O 1
ATOM 1402 N N . PHE A 1 178 ? -7.379 3.694 -3.392 1.00 86.56 178 PHE A N 1
ATOM 1403 C CA . PHE A 1 178 ? -7.992 2.888 -4.454 1.00 86.56 178 PHE A CA 1
ATOM 1404 C C . PHE A 1 178 ? -9.368 3.460 -4.762 1.00 86.56 178 PHE A C 1
ATOM 1406 O O . PHE A 1 178 ? -10.015 4.007 -3.868 1.00 86.56 178 PHE A O 1
ATOM 1413 N N . THR A 1 179 ? -9.819 3.361 -6.006 1.00 89.25 179 THR A N 1
ATOM 1414 C CA . THR A 1 179 ? -11.173 3.767 -6.395 1.00 89.25 179 THR A CA 1
ATOM 1415 C C . THR A 1 179 ? -11.716 2.813 -7.450 1.00 89.25 179 THR A C 1
ATOM 1417 O O . THR A 1 179 ? -11.053 2.606 -8.463 1.00 89.25 179 THR A O 1
ATOM 1420 N N . GLY A 1 180 ? -12.900 2.243 -7.219 1.00 90.81 180 GLY A N 1
ATOM 1421 C CA . GLY A 1 180 ? -13.495 1.216 -8.082 1.00 90.81 180 GLY A CA 1
ATOM 1422 C C . GLY A 1 180 ? -13.736 -0.102 -7.343 1.00 90.81 180 GLY A C 1
ATOM 1423 O O . GLY A 1 180 ? -14.291 -0.070 -6.245 1.00 90.81 180 GLY A O 1
ATOM 1424 N N . VAL A 1 181 ? -13.341 -1.229 -7.940 1.00 92.38 181 VAL A N 1
ATOM 1425 C CA . VAL A 1 181 ? -13.585 -2.595 -7.431 1.00 92.38 181 VAL A CA 1
ATOM 1426 C C . VAL A 1 181 ? -12.256 -3.289 -7.116 1.00 92.38 181 VAL A C 1
ATOM 1428 O O . VAL A 1 181 ? -11.322 -3.172 -7.911 1.00 92.38 181 VAL A O 1
ATOM 1431 N N . LEU A 1 182 ? -12.149 -3.977 -5.971 1.00 90.56 182 LEU A N 1
ATOM 1432 C CA . LEU A 1 182 ? -10.976 -4.796 -5.634 1.00 90.56 182 LEU A CA 1
ATOM 1433 C C . LEU A 1 182 ? -11.303 -6.008 -4.744 1.00 90.56 182 LEU A C 1
ATOM 1435 O O . LEU A 1 182 ? -11.519 -5.861 -3.540 1.00 90.56 182 LEU A O 1
ATOM 1439 N N . ASP A 1 183 ? -11.206 -7.207 -5.311 1.00 91.38 183 ASP A N 1
ATOM 1440 C CA . ASP A 1 183 ? -11.530 -8.479 -4.661 1.00 91.38 183 ASP A CA 1
ATOM 1441 C C . ASP A 1 183 ? -10.605 -8.774 -3.461 1.00 91.38 183 ASP A C 1
ATOM 1443 O O . ASP A 1 183 ? -11.068 -9.181 -2.396 1.00 91.38 183 ASP A O 1
ATOM 1447 N N . ASN A 1 184 ? -9.283 -8.558 -3.588 1.00 92.19 184 ASN A N 1
ATOM 1448 C CA . ASN A 1 184 ? -8.293 -8.892 -2.547 1.00 92.19 184 ASN A CA 1
ATOM 1449 C C . ASN A 1 184 ? -7.423 -7.707 -2.097 1.00 92.19 184 ASN A C 1
ATOM 1451 O O . ASN A 1 184 ? -6.309 -7.499 -2.579 1.00 92.19 184 ASN A O 1
ATOM 1455 N N . GLY A 1 185 ? -7.878 -6.961 -1.089 1.00 87.94 185 GLY A N 1
ATOM 1456 C CA . GLY A 1 185 ? -7.203 -5.788 -0.526 1.00 87.94 185 GLY A CA 1
ATOM 1457 C C . GLY A 1 185 ? -5.723 -5.977 -0.117 1.00 87.94 185 GLY A C 1
ATOM 1458 O O . GLY A 1 185 ? -5.266 -7.074 0.216 1.00 87.94 185 GLY A O 1
ATOM 1459 N N . PRO A 1 186 ? -4.933 -4.883 -0.092 1.00 88.00 186 PRO A N 1
ATOM 1460 C CA . PRO A 1 186 ? -3.468 -4.932 -0.080 1.00 88.00 186 PRO A CA 1
ATOM 1461 C C . PRO A 1 186 ? -2.839 -5.656 1.120 1.00 88.00 186 PRO A C 1
ATOM 1463 O O . PRO A 1 186 ? -3.279 -5.531 2.269 1.00 88.00 186 PRO A O 1
ATOM 1466 N N . GLN A 1 187 ? -1.732 -6.360 0.853 1.00 90.06 187 GLN A N 1
ATOM 1467 C CA . GLN A 1 187 ? -1.040 -7.220 1.820 1.00 90.06 187 GLN A CA 1
ATOM 1468 C C . GLN A 1 187 ? 0.272 -6.600 2.321 1.00 90.06 187 GLN A C 1
ATOM 1470 O O . GLN A 1 187 ? 1.354 -6.805 1.754 1.00 90.06 187 GLN A O 1
ATOM 1475 N N . CYS A 1 188 ? 0.203 -5.858 3.429 1.00 82.00 188 CYS A N 1
ATOM 1476 C CA . CYS A 1 188 ? 1.258 -4.908 3.791 1.00 82.00 188 CYS A CA 1
ATOM 1477 C C . CYS A 1 188 ? 1.926 -5.161 5.151 1.00 82.00 188 CYS A C 1
ATOM 1479 O O . CYS A 1 188 ? 1.298 -5.534 6.148 1.00 82.00 188 CYS A O 1
ATOM 1481 N N . LYS A 1 189 ? 3.250 -4.961 5.188 1.00 83.31 189 LYS A N 1
ATOM 1482 C CA . LYS A 1 189 ? 4.109 -5.146 6.374 1.00 83.31 189 LYS A CA 1
ATOM 1483 C C . LYS A 1 189 ? 5.154 -4.017 6.490 1.00 83.31 189 LYS A C 1
ATOM 1485 O O . LYS A 1 189 ? 6.349 -4.308 6.380 1.00 83.31 189 LYS A O 1
ATOM 1490 N N . PRO A 1 190 ? 4.737 -2.746 6.662 1.00 78.19 190 PRO A N 1
ATOM 1491 C CA . PRO A 1 190 ? 5.657 -1.677 7.049 1.00 78.19 190 PRO A CA 1
ATOM 1492 C C . PRO A 1 190 ? 6.178 -1.932 8.470 1.00 78.19 190 PRO A C 1
ATOM 1494 O O . PRO A 1 190 ? 5.665 -2.798 9.187 1.00 78.19 190 PRO A O 1
ATOM 1497 N N . LYS A 1 191 ? 7.175 -1.171 8.923 1.00 79.38 191 LYS A N 1
ATOM 1498 C CA . LYS A 1 191 ? 7.402 -1.048 10.366 1.00 79.38 191 LYS A CA 1
ATOM 1499 C C . LYS A 1 191 ? 6.469 0.020 10.928 1.00 79.38 191 LYS A C 1
ATOM 1501 O O . LYS A 1 191 ? 5.696 -0.301 11.820 1.00 79.38 191 LYS A O 1
ATOM 1506 N N . ASP A 1 192 ? 6.517 1.223 10.373 1.00 80.56 192 ASP A N 1
ATOM 1507 C CA . ASP A 1 192 ? 6.081 2.413 11.094 1.00 80.56 192 ASP A CA 1
ATOM 1508 C C . ASP A 1 192 ? 4.569 2.646 10.878 1.00 80.56 192 ASP A C 1
ATOM 1510 O O . ASP A 1 192 ? 3.762 2.116 11.648 1.00 80.56 192 ASP A O 1
ATOM 1514 N N . ILE A 1 193 ? 4.155 3.351 9.814 1.00 78.69 193 ILE A N 1
ATOM 1515 C CA . ILE A 1 193 ? 2.738 3.684 9.551 1.00 78.69 193 ILE A CA 1
ATOM 1516 C C . ILE A 1 193 ? 2.193 2.974 8.300 1.00 78.69 193 ILE A C 1
ATOM 1518 O O . ILE A 1 193 ? 2.866 2.848 7.275 1.00 78.69 193 ILE A O 1
ATOM 1522 N N . PHE A 1 194 ? 0.930 2.554 8.367 1.00 81.62 194 PHE A N 1
ATOM 1523 C CA . PHE A 1 194 ? 0.116 2.169 7.215 1.00 81.62 194 PHE A CA 1
ATOM 1524 C C . PHE A 1 194 ? -1.167 3.009 7.166 1.00 81.62 194 PHE A C 1
ATOM 1526 O O . PHE A 1 194 ? -1.980 2.885 8.079 1.00 81.62 194 PHE A O 1
ATOM 1533 N N . GLU A 1 195 ? -1.365 3.814 6.118 1.00 86.31 195 GLU A N 1
ATOM 1534 C CA . GLU A 1 195 ? -2.631 4.508 5.838 1.00 86.31 195 GLU A CA 1
ATOM 1535 C C . GLU A 1 195 ? -3.327 3.942 4.585 1.00 86.31 195 GLU A C 1
ATOM 1537 O O . GLU A 1 195 ? -2.706 3.712 3.539 1.00 86.31 195 GLU A O 1
ATOM 1542 N N . VAL A 1 196 ? -4.646 3.768 4.692 1.00 84.62 196 VAL A N 1
ATOM 1543 C CA . VAL A 1 196 ? -5.544 3.297 3.632 1.00 84.62 196 VAL A CA 1
ATOM 1544 C C . VAL A 1 196 ? -6.760 4.204 3.458 1.00 84.62 196 VAL A C 1
ATOM 1546 O O . VAL A 1 196 ? -7.408 4.575 4.440 1.00 84.62 196 VAL A O 1
ATOM 1549 N N . ARG A 1 197 ? -7.106 4.507 2.198 1.00 88.12 197 ARG A N 1
ATOM 1550 C CA . ARG A 1 197 ? -8.324 5.242 1.810 1.00 88.12 197 ARG A CA 1
ATOM 1551 C C . ARG A 1 197 ? -8.991 4.613 0.581 1.00 88.12 197 ARG A C 1
ATOM 1553 O O . ARG A 1 197 ? -8.521 4.840 -0.533 1.00 88.12 197 ARG A O 1
ATOM 1560 N N . PHE A 1 198 ? -10.061 3.833 0.758 1.00 80.94 198 PHE A N 1
ATOM 1561 C CA . PHE A 1 198 ? -10.739 3.135 -0.353 1.00 80.94 198 PHE A CA 1
ATOM 1562 C C . PHE A 1 198 ? -12.214 3.559 -0.501 1.00 80.94 198 PHE A C 1
ATOM 1564 O O . PHE A 1 198 ? -13.065 3.016 0.198 1.00 80.94 198 PHE A O 1
ATOM 1571 N N . PRO A 1 199 ? -12.534 4.521 -1.385 1.00 81.50 199 PRO A N 1
ATOM 1572 C CA . PRO A 1 199 ?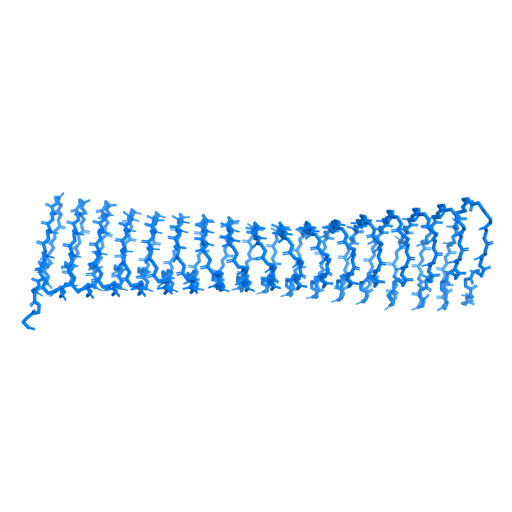 -13.862 4.659 -1.988 1.00 81.50 199 PRO A CA 1
ATOM 1573 C C . PRO A 1 199 ? -14.136 3.565 -3.038 1.00 81.50 199 PRO A C 1
ATOM 1575 O O . PRO A 1 199 ? -13.627 3.661 -4.154 1.00 81.50 199 PRO A O 1
ATOM 1578 N N . GLY A 1 200 ? -14.932 2.536 -2.727 1.00 86.00 200 GLY A N 1
ATOM 1579 C CA . GLY A 1 200 ? -15.181 1.449 -3.690 1.00 86.00 200 GLY A CA 1
ATOM 1580 C C . GLY A 1 200 ? -16.058 0.284 -3.218 1.00 86.00 200 GLY A C 1
ATOM 1581 O O . GLY A 1 200 ? -16.792 0.405 -2.239 1.00 86.00 200 GLY A O 1
ATOM 1582 N N . VAL A 1 201 ? -15.953 -0.833 -3.941 1.00 89.25 201 VAL A N 1
ATOM 1583 C CA . VAL A 1 201 ? -16.543 -2.151 -3.634 1.00 89.25 201 VAL A CA 1
ATOM 1584 C C . VAL A 1 201 ? -15.408 -3.171 -3.492 1.00 89.25 201 VAL A C 1
ATOM 1586 O O . VAL A 1 201 ? -14.437 -3.102 -4.247 1.00 89.25 201 VAL A O 1
ATOM 1589 N N . PHE A 1 202 ? -15.482 -4.059 -2.502 1.00 84.62 202 PHE A N 1
ATOM 1590 C CA . PHE A 1 202 ? -14.399 -4.981 -2.144 1.00 84.62 202 PHE A CA 1
ATOM 1591 C C . PHE A 1 202 ? -14.942 -6.282 -1.536 1.00 84.62 202 PHE A C 1
ATOM 1593 O O . PHE A 1 202 ? -15.620 -6.227 -0.515 1.00 84.62 202 PHE A O 1
ATOM 1600 N N . ASP A 1 203 ? -14.506 -7.440 -2.019 1.00 89.19 203 ASP A N 1
ATOM 1601 C CA . ASP A 1 203 ? -14.810 -8.721 -1.368 1.00 89.19 203 ASP A CA 1
ATOM 1602 C C . ASP A 1 203 ? -13.966 -8.894 -0.089 1.00 89.19 203 ASP A C 1
ATOM 1604 O O . ASP A 1 203 ? -14.448 -9.344 0.953 1.00 89.19 203 ASP A O 1
ATOM 1608 N N . ASN A 1 204 ? -12.677 -8.520 -0.136 1.00 90.81 204 ASN A N 1
ATOM 1609 C CA . ASN A 1 204 ? -11.732 -8.686 0.972 1.00 90.81 204 ASN A CA 1
ATOM 1610 C C . ASN A 1 204 ? -10.924 -7.423 1.281 1.00 90.81 204 ASN A C 1
ATOM 1612 O O . ASN A 1 204 ? -10.178 -6.883 0.466 1.00 90.81 204 ASN A O 1
ATOM 1616 N N . GLY A 1 205 ? -10.981 -7.001 2.540 1.00 86.25 205 GLY A N 1
ATOM 1617 C CA . GLY A 1 205 ? -10.268 -5.851 3.074 1.00 86.25 205 GLY A CA 1
ATOM 1618 C C . GLY A 1 205 ? -8.759 -6.071 3.278 1.00 86.25 205 GLY A C 1
ATOM 1619 O O . GLY A 1 205 ? -8.235 -7.185 3.205 1.00 86.25 205 GLY A O 1
ATOM 1620 N N . PRO A 1 206 ? -8.018 -4.992 3.590 1.00 86.62 206 PRO A N 1
ATOM 1621 C CA . PRO A 1 206 ? -6.557 -4.998 3.631 1.00 86.62 206 PRO A CA 1
ATOM 1622 C C . PRO A 1 206 ? -5.997 -5.909 4.738 1.00 86.62 206 PRO A C 1
ATOM 1624 O O . PRO A 1 206 ? -6.377 -5.808 5.909 1.00 86.62 206 PRO A O 1
ATOM 1627 N N . GLN A 1 207 ? -5.023 -6.758 4.388 1.00 88.94 207 GLN A N 1
ATOM 1628 C CA . GLN A 1 207 ? -4.412 -7.735 5.299 1.00 88.94 207 GLN A CA 1
ATOM 1629 C C . GLN A 1 207 ? -3.036 -7.272 5.795 1.00 88.94 207 GLN A C 1
ATOM 1631 O O . GLN A 1 207 ? -2.009 -7.447 5.132 1.00 88.94 207 GLN A O 1
ATOM 1636 N N . CYS A 1 208 ? -2.985 -6.684 6.991 1.00 80.06 208 CYS A N 1
ATOM 1637 C CA . CYS A 1 208 ? -1.861 -5.828 7.374 1.00 80.06 208 CYS A CA 1
ATOM 1638 C C . CYS A 1 208 ? -1.221 -6.148 8.729 1.00 80.06 208 CYS A C 1
ATOM 1640 O O . CYS A 1 208 ? -1.871 -6.490 9.723 1.00 80.06 208 CYS A O 1
ATOM 1642 N N . LYS A 1 209 ? 0.111 -6.018 8.764 1.00 81.56 209 LYS A N 1
ATOM 1643 C CA . LYS A 1 209 ? 0.951 -6.247 9.950 1.00 81.56 209 LYS A CA 1
ATOM 1644 C C . LYS A 1 209 ? 2.042 -5.165 10.081 1.00 81.56 209 LYS A C 1
ATOM 1646 O O . LYS A 1 209 ? 3.219 -5.503 9.924 1.00 81.56 209 LYS A O 1
ATOM 1651 N N . PRO A 1 210 ? 1.688 -3.887 10.342 1.00 76.06 210 PRO A N 1
ATOM 1652 C CA . PRO A 1 210 ? 2.655 -2.886 10.799 1.00 76.06 210 PRO A CA 1
ATOM 1653 C C . PRO A 1 210 ? 3.345 -3.336 12.093 1.00 76.06 210 PRO A C 1
ATOM 1655 O O . PRO A 1 210 ? 2.914 -4.290 12.749 1.00 76.06 210 PRO A O 1
ATOM 1658 N N . LYS A 1 211 ? 4.373 -2.614 12.535 1.00 77.75 211 LYS A N 1
ATOM 1659 C CA . LYS A 1 211 ? 4.661 -2.569 13.970 1.00 77.75 211 LYS A CA 1
ATOM 1660 C C . LYS A 1 211 ? 3.768 -1.526 14.621 1.00 77.75 211 LYS A C 1
ATOM 1662 O O . LYS A 1 211 ? 3.039 -1.893 15.532 1.00 77.75 211 LYS A O 1
ATOM 1667 N N . ASP A 1 212 ? 3.768 -0.291 14.144 1.00 78.88 212 ASP A N 1
ATOM 1668 C CA . ASP A 1 212 ? 3.350 0.798 15.020 1.00 78.88 212 ASP A CA 1
ATOM 1669 C C . ASP A 1 212 ? 1.899 1.224 14.752 1.00 78.88 212 ASP A C 1
ATOM 1671 O O . ASP A 1 212 ? 1.025 0.810 15.516 1.00 78.88 212 ASP A O 1
ATOM 1675 N N . ILE A 1 213 ? 1.600 1.948 13.668 1.00 77.44 213 ILE A N 1
ATOM 1676 C CA . ILE A 1 213 ? 0.255 2.511 13.421 1.00 77.44 213 ILE A CA 1
ATOM 1677 C C . ILE A 1 213 ? -0.416 1.899 12.184 1.00 77.44 213 ILE A C 1
ATOM 1679 O O . ILE A 1 213 ? 0.212 1.668 11.148 1.00 77.44 213 ILE A O 1
ATOM 1683 N N . PHE A 1 214 ? -1.725 1.672 12.294 1.00 80.69 214 PHE A N 1
ATOM 1684 C CA . PHE A 1 214 ? -2.608 1.268 11.204 1.00 80.69 214 PHE A CA 1
ATOM 1685 C C . PHE A 1 214 ? -3.840 2.187 11.149 1.00 80.69 214 PHE A C 1
ATOM 1687 O O . PHE A 1 214 ? -4.663 2.162 12.064 1.00 80.69 214 PHE A O 1
ATOM 1694 N N . GLU A 1 215 ? -3.971 2.971 10.079 1.00 85.12 215 GLU A N 1
ATOM 1695 C CA . GLU A 1 215 ? -5.138 3.806 9.780 1.00 85.12 215 GLU A CA 1
ATOM 1696 C C . GLU A 1 215 ? -5.870 3.306 8.531 1.00 85.12 215 GLU A C 1
ATOM 1698 O O . GLU A 1 215 ? -5.272 3.100 7.474 1.00 85.12 215 GLU A O 1
ATOM 1703 N N . VAL A 1 216 ? -7.190 3.159 8.637 1.00 84.94 216 VAL A N 1
ATOM 1704 C CA . VAL A 1 216 ? -8.064 2.723 7.540 1.00 84.94 216 VAL A CA 1
ATOM 1705 C C . VAL A 1 216 ? -9.288 3.623 7.441 1.00 84.94 216 VAL A C 1
ATOM 1707 O O . VAL A 1 216 ? -9.949 3.888 8.447 1.00 84.94 216 VAL A O 1
ATOM 1710 N N . ARG A 1 217 ? -9.615 4.062 6.221 1.00 88.50 217 ARG A N 1
ATOM 1711 C CA . ARG A 1 217 ? -10.801 4.867 5.898 1.00 88.50 217 ARG A CA 1
ATOM 1712 C C . ARG A 1 217 ? -11.506 4.268 4.676 1.00 88.50 217 ARG A C 1
ATOM 1714 O O . ARG A 1 217 ? -10.926 4.224 3.594 1.00 88.50 217 ARG A O 1
ATOM 1721 N N . LEU A 1 218 ? -12.731 3.787 4.864 1.00 82.31 218 LEU A N 1
ATOM 1722 C CA . LEU A 1 218 ? -13.460 2.949 3.903 1.00 82.31 218 LEU A CA 1
ATOM 1723 C C . LEU A 1 218 ? -14.899 3.454 3.697 1.00 82.31 218 LEU A C 1
ATOM 1725 O O . LEU A 1 218 ? -15.808 3.012 4.400 1.00 82.31 218 LEU A O 1
ATOM 1729 N N . PRO A 1 219 ? -15.123 4.425 2.802 1.00 84.31 219 PRO A N 1
ATOM 1730 C CA . PRO A 1 219 ? -16.456 4.711 2.284 1.00 84.31 219 PRO A CA 1
ATOM 1731 C C . PRO A 1 219 ? -16.827 3.725 1.157 1.00 84.31 219 PRO A C 1
ATOM 1733 O O . PRO A 1 219 ? -16.135 3.694 0.146 1.00 84.31 219 PRO A O 1
ATOM 1736 N N . GLY A 1 220 ? -17.906 2.947 1.275 1.00 88.94 220 GLY A N 1
ATOM 1737 C CA . GLY A 1 220 ? -18.324 2.029 0.203 1.00 88.94 220 GLY A CA 1
ATOM 1738 C C . GLY A 1 220 ? -19.018 0.747 0.663 1.00 88.94 220 GLY A C 1
ATOM 1739 O O . GLY A 1 220 ? -19.697 0.740 1.688 1.00 88.94 220 GLY A O 1
ATOM 1740 N N . VAL A 1 221 ? -18.844 -0.323 -0.113 1.00 90.38 221 VAL A N 1
ATOM 1741 C CA . VAL A 1 221 ? -19.353 -1.678 0.172 1.00 90.38 221 VAL A CA 1
ATOM 1742 C C . VAL A 1 221 ? -18.166 -2.615 0.397 1.00 90.38 221 VAL A C 1
ATOM 1744 O O . VAL A 1 221 ? -17.147 -2.479 -0.287 1.00 90.38 221 VAL A O 1
ATOM 1747 N N . LEU A 1 222 ? -18.254 -3.511 1.382 1.00 88.94 222 LEU A N 1
ATOM 1748 C CA . LEU A 1 222 ? -17.155 -4.406 1.745 1.00 88.94 222 LEU A CA 1
ATOM 1749 C C . LEU A 1 222 ? -17.646 -5.696 2.414 1.00 88.94 222 LEU A C 1
ATOM 1751 O O . LEU A 1 222 ? -18.033 -5.654 3.578 1.00 88.94 222 LEU A O 1
ATOM 1755 N N . ASP A 1 223 ? -17.515 -6.842 1.757 1.00 90.81 223 ASP A N 1
ATOM 1756 C CA . ASP A 1 223 ? -18.000 -8.118 2.298 1.00 90.81 223 ASP A CA 1
ATOM 1757 C C . ASP A 1 223 ? -17.161 -8.557 3.516 1.00 90.81 223 ASP A C 1
ATOM 1759 O O . ASP A 1 223 ? -17.694 -9.020 4.528 1.00 90.81 223 ASP A O 1
ATOM 1763 N N . ASN A 1 224 ? -15.827 -8.386 3.462 1.00 92.06 224 ASN A N 1
ATOM 1764 C CA . ASN A 1 224 ? -14.904 -8.789 4.534 1.00 92.06 224 ASN A CA 1
ATOM 1765 C C . ASN A 1 224 ? -13.966 -7.670 5.004 1.00 92.06 224 ASN A C 1
ATOM 1767 O O . ASN A 1 224 ? -13.009 -7.289 4.336 1.00 92.06 224 ASN A O 1
ATOM 1771 N N . GLY A 1 225 ? -14.154 -7.204 6.234 1.00 87.44 225 GLY A N 1
ATOM 1772 C CA . GLY A 1 225 ? -13.399 -6.122 6.858 1.00 87.44 225 GLY A CA 1
ATOM 1773 C C . GLY A 1 225 ? -11.883 -6.365 7.023 1.00 87.44 225 GLY A C 1
ATOM 1774 O O . GLY A 1 225 ? -11.425 -7.508 7.108 1.00 87.44 225 GLY A O 1
ATOM 1775 N N . PRO A 1 226 ? -11.079 -5.283 7.149 1.00 87.50 226 PRO A N 1
ATOM 1776 C CA . PRO A 1 226 ? -9.636 -5.323 7.404 1.00 87.50 226 PRO A CA 1
ATOM 1777 C C . PRO A 1 226 ? -9.165 -6.398 8.396 1.00 87.50 226 PRO A C 1
ATOM 1779 O O . PRO A 1 226 ? -9.713 -6.534 9.494 1.00 87.50 226 PRO A O 1
ATOM 1782 N N . GLN A 1 227 ? -8.078 -7.102 8.058 1.00 89.06 227 GLN A N 1
ATOM 1783 C CA . GLN A 1 227 ? -7.468 -8.116 8.926 1.00 89.06 227 GLN A CA 1
ATOM 1784 C C . GLN A 1 227 ? -6.108 -7.653 9.466 1.00 89.06 227 GLN A C 1
ATOM 1786 O O . GLN A 1 227 ? -5.087 -7.682 8.771 1.00 89.06 227 GLN A O 1
ATOM 1791 N N . CYS A 1 228 ? -6.069 -7.254 10.739 1.00 80.44 228 CYS A N 1
ATOM 1792 C CA . CYS A 1 228 ? -5.017 -6.368 11.251 1.00 80.44 228 CYS A CA 1
ATOM 1793 C C . CYS A 1 228 ? -4.302 -6.947 12.476 1.00 80.44 228 CYS A C 1
ATOM 1795 O O . CYS A 1 228 ? -4.939 -7.349 13.454 1.00 80.44 228 CYS A O 1
ATOM 1797 N N . LYS A 1 229 ? -2.962 -6.982 12.455 1.00 80.06 229 LYS A N 1
ATOM 1798 C CA . LYS A 1 229 ? -2.138 -7.481 13.581 1.00 80.06 229 LYS A CA 1
ATOM 1799 C C . LYS A 1 229 ? -0.914 -6.580 13.874 1.00 80.06 229 LYS A C 1
ATOM 1801 O O . LYS A 1 229 ? 0.208 -7.093 13.829 1.00 80.06 229 LYS A O 1
ATOM 1806 N N . PRO A 1 230 ? -1.082 -5.259 14.114 1.00 74.25 230 PRO A N 1
ATOM 1807 C CA . PRO A 1 230 ? 0.024 -4.380 14.492 1.00 74.25 230 PRO A CA 1
ATOM 1808 C C . PRO A 1 230 ? 0.533 -4.666 15.914 1.00 74.25 230 PRO A C 1
ATOM 1810 O O . PRO A 1 230 ? -0.107 -5.360 16.707 1.00 74.25 230 PRO A O 1
ATOM 1813 N N . LYS A 1 231 ? 1.705 -4.124 16.254 1.00 75.56 231 LYS A N 1
ATOM 1814 C CA . LYS A 1 231 ? 2.230 -4.129 17.626 1.00 75.56 231 LYS A CA 1
ATOM 1815 C C . LYS A 1 231 ? 1.703 -2.982 18.484 1.00 75.56 231 LYS A C 1
ATOM 1817 O O . LYS A 1 231 ? 1.706 -3.204 19.684 1.00 75.56 231 LYS A O 1
ATOM 1822 N N . SER A 1 232 ? 1.287 -1.842 17.929 1.00 79.25 232 SER A N 1
ATOM 1823 C CA . SER A 1 232 ? 0.637 -0.770 18.694 1.00 79.25 232 SER A CA 1
ATOM 1824 C C . SER A 1 232 ? -0.817 -0.565 18.256 1.00 79.25 232 SER A C 1
ATOM 1826 O O . SER A 1 232 ? -1.597 -1.509 18.404 1.00 79.25 232 SER A O 1
ATOM 1828 N N . ASN A 1 233 ? -1.193 0.613 17.755 1.00 77.88 233 ASN A N 1
ATOM 1829 C CA . ASN A 1 233 ? -2.584 1.059 17.647 1.00 77.88 233 ASN A CA 1
ATOM 1830 C C . ASN A 1 233 ? -3.235 0.789 16.279 1.00 77.88 233 ASN A C 1
ATOM 1832 O O . ASN A 1 233 ? -2.570 0.710 15.243 1.00 77.88 233 ASN A O 1
ATOM 1836 N N . ILE A 1 234 ? -4.569 0.719 16.284 1.00 79.38 234 ILE A N 1
ATOM 1837 C CA . ILE A 1 234 ? -5.417 0.784 15.085 1.00 79.38 234 ILE A CA 1
ATOM 1838 C C . ILE A 1 234 ? -6.422 1.923 15.241 1.00 79.38 234 ILE A C 1
ATOM 1840 O O . ILE A 1 234 ? -7.104 1.991 16.266 1.00 79.38 234 ILE A O 1
ATOM 1844 N N . GLU A 1 235 ? -6.594 2.720 14.187 1.00 86.19 235 GLU A N 1
ATOM 1845 C CA . GLU A 1 235 ? -7.837 3.446 13.939 1.00 86.19 235 GLU A CA 1
ATOM 1846 C C . GLU A 1 235 ? -8.496 2.953 12.640 1.00 86.19 235 GLU A C 1
ATOM 1848 O O . GLU A 1 235 ? -7.850 2.780 11.606 1.00 86.19 235 GLU A O 1
ATOM 1853 N N . THR A 1 236 ? -9.802 2.693 12.677 1.00 84.56 236 THR A N 1
ATOM 1854 C CA . THR A 1 236 ? -10.585 2.296 11.497 1.00 84.56 236 THR A CA 1
ATOM 1855 C C . THR A 1 236 ? -11.869 3.114 11.410 1.00 84.56 236 THR A C 1
ATOM 1857 O O . THR A 1 236 ? -12.633 3.190 12.371 1.00 84.56 236 THR A O 1
ATOM 1860 N N . ARG A 1 237 ? -12.117 3.724 10.250 1.00 89.38 237 ARG A N 1
ATOM 1861 C CA . ARG A 1 237 ? -13.343 4.463 9.931 1.00 89.38 237 ARG A CA 1
ATOM 1862 C C . ARG A 1 237 ? -14.005 3.839 8.706 1.00 89.38 237 ARG A C 1
ATOM 1864 O O . ARG A 1 237 ? -13.351 3.702 7.676 1.00 89.38 237 ARG A O 1
ATOM 1871 N N . PHE A 1 238 ? -15.284 3.501 8.805 1.00 87.38 238 PHE A N 1
ATOM 1872 C CA . PHE A 1 238 ? -16.074 2.942 7.704 1.00 87.38 238 PHE A CA 1
ATOM 1873 C C . PHE A 1 238 ? -17.360 3.751 7.491 1.00 87.38 238 PHE A C 1
ATOM 1875 O O . PHE A 1 238 ? -17.909 4.303 8.450 1.00 87.38 238 PHE A O 1
ATOM 1882 N N . THR A 1 239 ? -17.848 3.836 6.255 1.00 89.50 239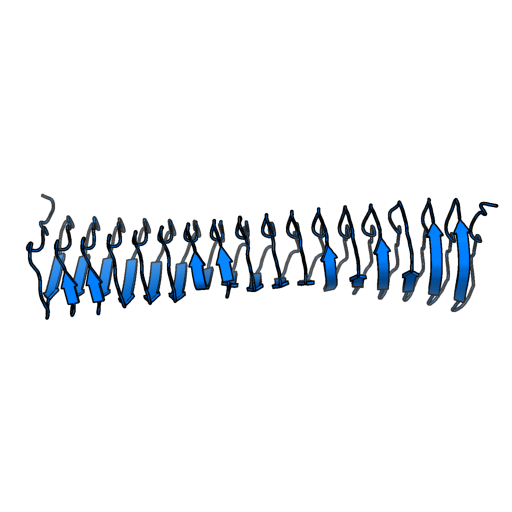 THR A N 1
ATOM 1883 C CA . THR A 1 239 ? -19.129 4.475 5.915 1.00 89.50 239 THR A CA 1
ATOM 1884 C C . THR A 1 239 ? -19.792 3.771 4.725 1.00 89.50 239 THR A C 1
ATOM 1886 O O . THR A 1 239 ? -19.307 3.918 3.609 1.00 89.50 239 THR A O 1
ATOM 1889 N N . GLY A 1 240 ? -20.897 3.049 4.934 1.00 91.44 240 GLY A N 1
ATOM 1890 C CA . GLY A 1 240 ? -21.614 2.340 3.861 1.00 91.44 240 GLY A CA 1
ATOM 1891 C C . GLY A 1 240 ? -22.225 1.007 4.306 1.00 91.44 240 GLY A C 1
ATOM 1892 O O . GLY A 1 240 ? -22.933 0.988 5.309 1.00 91.44 240 GLY A O 1
ATOM 1893 N N . VAL A 1 241 ? -21.953 -0.083 3.581 1.00 91.69 241 VAL A N 1
ATOM 1894 C CA . VAL A 1 241 ? -22.466 -1.444 3.867 1.00 91.69 241 VAL A CA 1
ATOM 1895 C C . VAL A 1 241 ? -21.301 -2.412 4.100 1.00 91.69 241 VAL A C 1
ATOM 1897 O O . VAL A 1 241 ? -20.330 -2.371 3.343 1.00 91.69 241 VAL A O 1
ATOM 1900 N N . LEU A 1 242 ? -21.355 -3.227 5.159 1.00 89.25 242 LEU A N 1
ATOM 1901 C CA . LEU A 1 242 ? -20.258 -4.128 5.543 1.00 89.25 242 LEU A CA 1
ATOM 1902 C C . LEU A 1 242 ? -20.749 -5.387 6.270 1.00 89.25 242 LEU A C 1
ATOM 1904 O O . LEU A 1 242 ? -21.037 -5.351 7.468 1.00 89.25 242 LEU A O 1
ATOM 1908 N N . ASP A 1 243 ? -20.739 -6.507 5.555 1.00 90.88 243 ASP A N 1
ATOM 1909 C CA . ASP A 1 243 ? -21.257 -7.801 5.998 1.00 90.88 243 ASP A CA 1
ATOM 1910 C C . ASP A 1 243 ? -20.424 -8.381 7.157 1.00 90.88 243 ASP A C 1
ATOM 1912 O O . ASP A 1 243 ? -20.968 -8.878 8.144 1.00 90.88 243 ASP A O 1
ATOM 1916 N N . ASN A 1 244 ? -19.084 -8.304 7.084 1.00 91.50 244 ASN A N 1
ATOM 1917 C CA . ASN A 1 244 ? -18.179 -8.851 8.107 1.00 91.50 244 ASN A CA 1
ATOM 1918 C C . ASN A 1 244 ? -17.182 -7.819 8.651 1.00 91.50 244 ASN A C 1
ATOM 1920 O O . ASN A 1 244 ? -16.162 -7.523 8.037 1.00 91.50 244 ASN A O 1
ATOM 1924 N N . GLY A 1 245 ? -17.402 -7.320 9.866 1.00 87.12 245 GLY A N 1
ATOM 1925 C CA . GLY A 1 245 ? -16.581 -6.284 10.494 1.00 87.12 245 GLY A CA 1
ATOM 1926 C C . GLY A 1 245 ? -15.089 -6.633 10.717 1.00 87.12 245 GLY A C 1
ATOM 1927 O O . GLY A 1 245 ? -14.710 -7.804 10.811 1.00 87.12 245 GLY A O 1
ATOM 1928 N N . PRO A 1 246 ? -14.206 -5.618 10.877 1.00 87.75 246 PRO A N 1
ATOM 1929 C CA . PRO A 1 246 ? -12.750 -5.800 10.949 1.00 87.75 246 PRO A CA 1
ATOM 1930 C C . PRO A 1 246 ? -12.260 -6.821 11.988 1.00 87.75 246 PRO A C 1
ATOM 1932 O O . PRO A 1 246 ? -12.670 -6.804 13.154 1.00 87.75 246 PRO A O 1
ATOM 1935 N N . GLN A 1 247 ? -11.299 -7.661 11.591 1.00 89.94 247 GLN A N 1
ATOM 1936 C CA . GLN A 1 247 ? -10.728 -8.724 12.422 1.00 89.94 247 GLN A CA 1
ATOM 1937 C C . GLN A 1 247 ? -9.347 -8.339 12.975 1.00 89.94 247 GLN A C 1
ATOM 1939 O O . GLN A 1 247 ? -8.299 -8.566 12.357 1.00 89.94 247 GLN A O 1
ATOM 1944 N N . CYS A 1 248 ? -9.329 -7.784 14.187 1.00 82.31 248 CYS A N 1
ATOM 1945 C CA . CYS A 1 248 ? -8.194 -7.003 14.679 1.00 82.31 248 CYS A CA 1
ATOM 1946 C C . CYS A 1 248 ? -7.569 -7.563 15.967 1.00 82.31 248 CYS A C 1
ATOM 1948 O O . CYS A 1 248 ? -8.238 -7.850 16.962 1.00 82.31 248 CYS A O 1
ATOM 1950 N N . LYS A 1 249 ? -6.239 -7.708 15.958 1.00 82.56 249 LYS A N 1
ATOM 1951 C CA . LYS A 1 249 ? -5.425 -8.174 17.096 1.00 82.56 249 LYS A CA 1
ATOM 1952 C C . LYS A 1 249 ? -4.195 -7.265 17.295 1.00 82.56 249 LYS A C 1
ATOM 1954 O O . LYS A 1 249 ? -3.070 -7.743 17.122 1.00 82.56 249 LYS A O 1
ATOM 1959 N N . PRO A 1 250 ? -4.388 -5.962 17.589 1.00 78.81 250 PRO A N 1
ATOM 1960 C CA . PRO A 1 250 ? -3.301 -5.086 18.033 1.00 78.81 250 PRO A CA 1
ATOM 1961 C C . PRO A 1 250 ? -2.766 -5.562 19.397 1.00 78.81 250 PRO A C 1
ATOM 1963 O O . PRO A 1 250 ? -3.367 -6.433 20.031 1.00 78.81 250 PRO A O 1
ATOM 1966 N N . LYS A 1 251 ? -1.659 -4.996 19.895 1.00 77.88 251 LYS A N 1
ATOM 1967 C CA . LYS A 1 251 ? -1.356 -5.136 21.334 1.00 77.88 251 LYS A CA 1
ATOM 1968 C C . LYS A 1 251 ? -2.014 -4.030 22.136 1.00 77.88 251 LYS A C 1
ATOM 1970 O O . LYS A 1 251 ? -2.600 -4.342 23.164 1.00 77.88 251 LYS A O 1
ATOM 1975 N N . ASP A 1 252 ? -1.902 -2.795 21.666 1.00 81.31 252 ASP A N 1
ATOM 1976 C CA . ASP A 1 252 ? -2.251 -1.627 22.460 1.00 81.31 252 ASP A CA 1
ATOM 1977 C C . ASP A 1 252 ? -3.733 -1.295 22.236 1.00 81.31 252 ASP A C 1
ATOM 1979 O O . ASP A 1 252 ? -4.579 -2.133 22.557 1.00 81.31 252 ASP A O 1
ATOM 1983 N N . ASN A 1 253 ? -4.069 -0.127 21.686 1.00 77.81 253 ASN A N 1
ATOM 1984 C CA . ASN A 1 253 ? -5.457 0.324 21.604 1.00 77.81 253 ASN A CA 1
ATOM 1985 C C . ASN A 1 253 ? -6.103 0.041 20.238 1.00 77.81 253 ASN A C 1
ATOM 1987 O O . ASN A 1 253 ? -5.448 0.035 19.191 1.00 77.81 253 ASN A O 1
ATOM 1991 N N . PHE A 1 254 ? -7.421 -0.154 20.251 1.00 81.06 254 PHE A N 1
ATOM 1992 C CA . PHE A 1 254 ? -8.251 -0.280 19.057 1.00 81.06 254 PHE A CA 1
ATOM 1993 C C . PHE A 1 254 ? -9.357 0.780 19.067 1.00 81.06 254 PHE A C 1
ATOM 1995 O O . PHE A 1 254 ? -10.224 0.744 19.940 1.00 81.06 254 PHE A O 1
ATOM 2002 N N . LYS A 1 255 ? -9.341 1.695 18.093 1.00 87.19 255 LYS A N 1
ATOM 2003 C CA . LYS A 1 255 ? -10.404 2.680 17.868 1.00 87.19 255 LYS A CA 1
ATOM 2004 C C . LYS A 1 255 ? -11.146 2.351 16.575 1.00 87.19 255 LYS A C 1
ATOM 2006 O O . LYS A 1 255 ? -10.519 2.211 15.523 1.00 87.19 255 LYS A O 1
ATOM 2011 N N . ILE A 1 256 ? -12.474 2.268 16.621 1.00 86.44 256 ILE A N 1
ATOM 2012 C CA . ILE A 1 256 ? -13.294 2.106 15.411 1.00 86.44 256 ILE A CA 1
ATOM 2013 C C . ILE A 1 256 ? -14.503 3.035 15.404 1.00 86.44 256 ILE A C 1
ATOM 2015 O O . ILE A 1 256 ? -15.154 3.242 16.431 1.00 86.44 256 ILE A O 1
ATOM 2019 N N . ARG A 1 257 ? -14.814 3.561 14.218 1.00 88.88 257 ARG A N 1
ATOM 2020 C CA . ARG A 1 257 ? -16.053 4.276 13.923 1.00 88.88 257 ARG A CA 1
ATOM 2021 C C . ARG A 1 257 ? -16.714 3.688 12.676 1.00 88.88 257 ARG A C 1
ATOM 2023 O O . ARG A 1 257 ? -16.137 3.770 11.594 1.00 88.88 257 ARG A O 1
ATOM 2030 N N . LEU A 1 258 ? -17.908 3.123 12.826 1.00 85.12 258 LEU A N 1
ATOM 2031 C CA . LEU A 1 258 ? -18.725 2.602 11.724 1.00 85.12 258 LEU A CA 1
ATOM 2032 C C . LEU A 1 258 ? -19.986 3.463 11.540 1.00 85.12 258 LEU A C 1
ATOM 2034 O O . LEU A 1 258 ? -20.581 3.898 12.527 1.00 85.12 258 LEU A O 1
ATOM 2038 N N . LEU A 1 259 ? -20.389 3.698 10.289 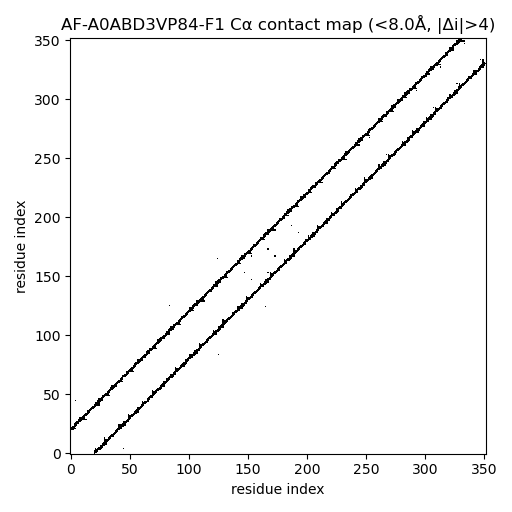1.00 89.12 259 LEU A N 1
ATOM 2039 C CA . LEU A 1 259 ? -21.602 4.430 9.906 1.00 89.12 259 LEU A CA 1
ATOM 2040 C C . LEU A 1 259 ? -22.294 3.724 8.724 1.00 89.12 259 LEU A C 1
ATOM 2042 O O . LEU A 1 259 ? -21.632 3.500 7.714 1.00 89.12 259 LEU A O 1
ATOM 2046 N N . GLY A 1 260 ? -23.586 3.395 8.822 1.00 90.50 260 GLY A N 1
ATOM 2047 C CA . GLY A 1 260 ? -24.336 2.684 7.769 1.00 90.50 260 GLY A CA 1
ATOM 2048 C C . GLY A 1 260 ? -24.982 1.364 8.222 1.00 90.50 260 GLY A C 1
ATOM 2049 O O . GLY A 1 260 ? -25.631 1.350 9.267 1.00 90.50 260 GLY A O 1
ATOM 2050 N N . VAL A 1 261 ? -24.846 0.291 7.437 1.00 89.75 261 VAL A N 1
ATOM 2051 C CA . VAL A 1 261 ? -25.512 -1.017 7.641 1.00 89.75 261 VAL A CA 1
ATOM 2052 C C . VAL A 1 261 ? -24.475 -2.135 7.801 1.00 89.75 261 VAL A C 1
ATOM 2054 O O . VAL A 1 261 ? -23.477 -2.140 7.075 1.00 89.75 261 VAL A O 1
ATOM 2057 N N . PHE A 1 262 ? -24.681 -3.035 8.771 1.00 88.00 262 PHE A N 1
ATOM 2058 C CA . PHE A 1 262 ? -23.671 -4.009 9.202 1.00 88.00 262 PHE A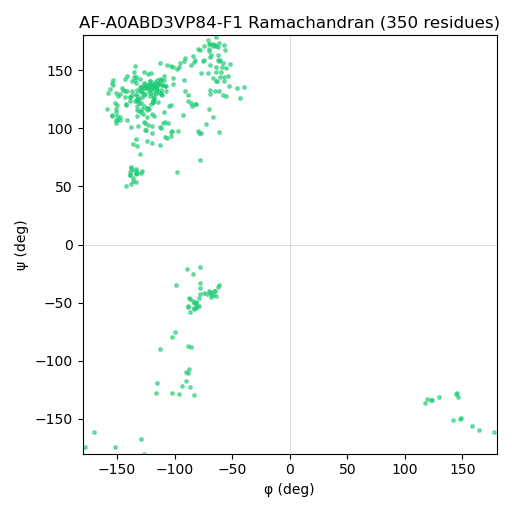 CA 1
ATOM 2059 C C . PHE A 1 262 ? -24.258 -5.329 9.727 1.00 88.00 262 PHE A C 1
ATOM 2061 O O . PHE A 1 262 ? -24.693 -5.402 10.878 1.00 88.00 262 PHE A O 1
ATOM 2068 N N . ASP A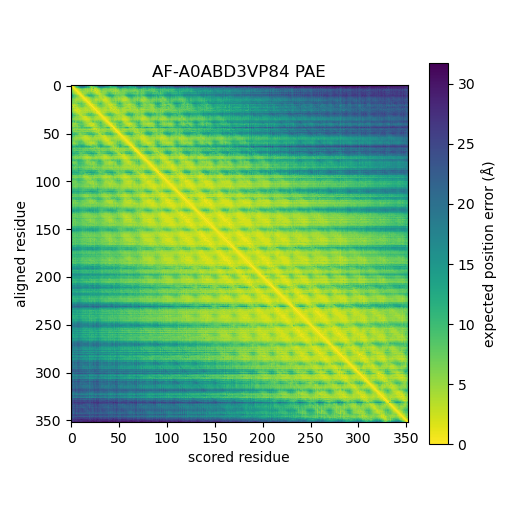 1 263 ? -24.146 -6.405 8.956 1.00 89.00 263 ASP A N 1
ATOM 2069 C CA . ASP A 1 263 ? -24.606 -7.736 9.366 1.00 89.00 263 ASP A CA 1
ATOM 2070 C C . ASP A 1 263 ? -23.782 -8.267 10.557 1.00 89.00 263 ASP A C 1
ATOM 2072 O O . ASP A 1 263 ? -24.320 -8.851 11.502 1.00 89.00 263 ASP A O 1
ATOM 2076 N N . ASN A 1 264 ? -22.457 -8.044 10.555 1.00 89.56 264 ASN A N 1
ATOM 2077 C CA . ASN A 1 264 ? -21.558 -8.478 11.629 1.00 89.56 264 ASN A CA 1
ATOM 2078 C C . ASN A 1 264 ? -20.565 -7.398 12.078 1.00 89.56 264 ASN A C 1
ATOM 2080 O O . ASN A 1 264 ? -19.714 -6.920 11.329 1.00 89.56 264 ASN A O 1
ATOM 2084 N N . GLY A 1 265 ? -20.586 -7.085 13.372 1.00 85.56 265 GLY A N 1
ATOM 2085 C CA . GLY A 1 265 ? -19.678 -6.144 14.017 1.00 85.56 265 GLY A CA 1
ATOM 2086 C C . GLY A 1 265 ? -18.221 -6.632 14.148 1.00 85.56 265 GLY A C 1
ATOM 2087 O O . GLY A 1 265 ? -17.902 -7.810 13.965 1.00 85.56 265 GLY A O 1
ATOM 2088 N N . PRO A 1 266 ? -17.292 -5.725 14.507 1.00 86.81 266 PRO A N 1
ATOM 2089 C CA . PRO A 1 266 ? -15.856 -5.999 14.538 1.00 86.81 266 PRO A CA 1
ATOM 2090 C C . PRO A 1 266 ? -15.449 -7.062 15.570 1.00 86.81 266 PRO A C 1
ATOM 2092 O O . PRO A 1 266 ? -16.002 -7.174 16.667 1.00 86.81 266 PRO A O 1
ATOM 2095 N N . GLN A 1 267 ? -14.395 -7.801 15.224 1.00 89.31 267 GLN A N 1
ATOM 2096 C CA . GLN A 1 267 ? -13.910 -9.000 15.910 1.00 89.31 267 GLN A CA 1
ATOM 2097 C C . GLN A 1 267 ? -12.539 -8.734 16.550 1.00 89.31 267 GLN A C 1
ATOM 2099 O O . GLN A 1 267 ? -11.490 -8.972 15.941 1.00 89.31 267 GLN A O 1
ATOM 2104 N N . CYS A 1 268 ? -12.516 -8.190 17.773 1.00 82.50 268 CYS A N 1
ATOM 2105 C CA . CYS A 1 268 ? -11.322 -7.518 18.314 1.00 82.50 268 CYS A CA 1
ATOM 2106 C C . CYS A 1 268 ? -10.731 -8.142 19.586 1.00 82.50 268 CYS A C 1
ATOM 2108 O O . CYS A 1 268 ? -11.434 -8.499 20.534 1.00 82.50 268 CYS A O 1
ATOM 2110 N N . LYS A 1 269 ? -9.397 -8.279 19.607 1.00 81.56 269 LYS A N 1
ATOM 2111 C CA . LYS A 1 269 ? -8.620 -8.879 20.713 1.00 81.56 269 LYS A CA 1
ATOM 2112 C C . LYS A 1 269 ? -7.314 -8.096 20.999 1.00 81.56 269 LYS A C 1
ATOM 2114 O O . LYS A 1 269 ? -6.238 -8.678 20.840 1.00 81.56 269 LYS A O 1
ATOM 2119 N N . PRO A 1 270 ? -7.378 -6.792 21.354 1.00 77.06 270 PRO A N 1
ATOM 2120 C CA . PRO A 1 270 ? -6.236 -6.058 21.911 1.00 77.06 270 PRO A CA 1
ATOM 2121 C C . PRO A 1 270 ? -5.776 -6.665 23.242 1.00 77.06 270 PRO A C 1
ATOM 2123 O O . PRO A 1 270 ? -6.474 -7.486 23.842 1.00 77.06 270 PRO A O 1
ATOM 2126 N N . LYS A 1 271 ? -4.623 -6.222 23.754 1.00 76.25 271 LYS A N 1
ATOM 2127 C CA . LYS A 1 271 ? -4.352 -6.343 25.192 1.00 76.25 271 LYS A CA 1
ATOM 2128 C C . LYS A 1 271 ? -5.028 -5.200 25.939 1.00 76.25 271 LYS A C 1
ATOM 2130 O O . LYS A 1 271 ? -5.730 -5.497 26.892 1.00 76.25 271 LYS A O 1
ATOM 2135 N N . ASN A 1 272 ? -4.822 -3.962 25.496 1.00 81.25 272 ASN A N 1
ATOM 2136 C CA . ASN A 1 272 ? -5.228 -2.781 26.247 1.00 81.25 272 ASN A CA 1
ATOM 2137 C C . ASN A 1 272 ? -6.693 -2.426 25.924 1.00 81.25 272 ASN A C 1
ATOM 2139 O O . ASN A 1 272 ? -7.575 -3.271 26.093 1.00 81.25 272 ASN A O 1
ATOM 2143 N N . ASN A 1 273 ? -6.960 -1.210 25.442 1.00 79.25 273 ASN A N 1
ATOM 2144 C CA . ASN A 1 273 ? -8.311 -0.658 25.383 1.00 79.25 273 ASN A CA 1
ATOM 2145 C C . ASN A 1 273 ? -8.991 -0.829 24.019 1.00 79.25 273 ASN A C 1
ATOM 2147 O O . ASN A 1 273 ? -8.348 -0.843 22.964 1.00 79.25 273 ASN A O 1
ATOM 2151 N N . ILE A 1 274 ? -10.322 -0.876 24.049 1.00 79.69 274 ILE A N 1
ATOM 2152 C CA . ILE A 1 274 ? -11.189 -0.673 22.887 1.00 79.69 274 ILE A CA 1
ATOM 2153 C C . ILE A 1 274 ? -12.030 0.578 23.114 1.00 79.69 274 ILE A C 1
ATOM 2155 O O . ILE A 1 274 ? -12.714 0.676 24.129 1.00 79.69 274 ILE A O 1
ATOM 2159 N N . GLU A 1 275 ? -12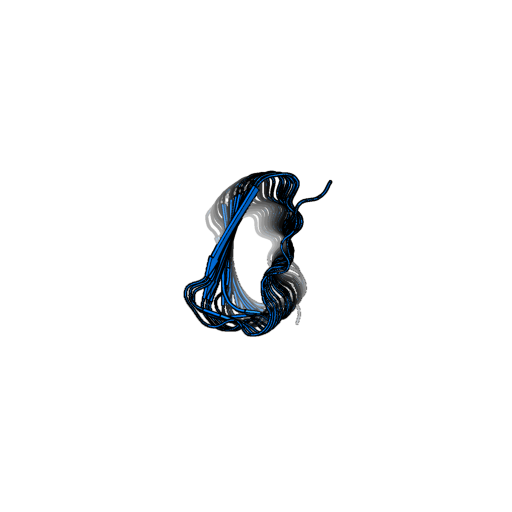.032 1.474 22.131 1.00 84.56 275 GLU A N 1
ATOM 2160 C CA . GLU A 1 275 ? -13.047 2.513 21.972 1.00 84.56 275 GLU A CA 1
ATOM 2161 C C . GLU A 1 275 ? -13.811 2.227 20.676 1.00 84.56 275 GLU A C 1
ATOM 2163 O O . GLU A 1 275 ? -13.232 2.123 19.590 1.00 84.56 275 GLU A O 1
ATOM 2168 N N . THR A 1 276 ? -15.124 2.075 20.784 1.00 81.12 276 THR A N 1
ATOM 2169 C CA . THR A 1 276 ? -15.976 1.680 19.662 1.00 81.12 276 THR A CA 1
ATOM 2170 C C . THR A 1 276 ? -17.161 2.635 19.511 1.00 81.12 276 THR A C 1
ATOM 2172 O O . THR A 1 276 ? -17.833 2.979 20.481 1.00 81.12 276 THR A O 1
ATOM 2175 N N . SER A 1 277 ? -17.430 3.085 18.286 1.00 84.62 277 SER A N 1
ATOM 2176 C CA . SER A 1 277 ? -18.574 3.944 17.976 1.00 84.62 277 SER A CA 1
ATOM 2177 C C . SER A 1 277 ? -19.256 3.482 16.695 1.00 84.62 277 SER A C 1
ATOM 2179 O O . SER A 1 277 ? -18.602 3.225 15.685 1.00 84.62 277 SER A O 1
ATOM 2181 N N . PHE A 1 278 ? -20.577 3.371 16.749 1.00 81.38 278 PHE A N 1
ATOM 2182 C CA . PHE A 1 278 ? -21.393 2.784 15.694 1.00 81.38 278 PHE A CA 1
ATOM 2183 C C . PHE A 1 278 ? -22.613 3.668 15.439 1.00 81.38 278 PHE A C 1
ATOM 2185 O O . PHE A 1 278 ? -23.137 4.279 16.372 1.00 81.38 278 PHE A O 1
ATOM 2192 N N . THR A 1 279 ? -23.061 3.786 14.192 1.00 83.88 279 THR A N 1
ATOM 2193 C CA . THR A 1 279 ? -24.250 4.579 13.845 1.00 83.88 279 THR A CA 1
ATOM 2194 C C . THR A 1 279 ? -24.960 3.975 12.639 1.00 83.88 279 THR A C 1
ATOM 2196 O O . THR A 1 279 ? -24.319 3.756 11.614 1.00 83.88 279 THR A O 1
ATOM 2199 N N . GLY A 1 280 ? -26.265 3.724 12.747 1.00 85.06 280 GLY A N 1
ATOM 2200 C CA . GLY A 1 280 ? -27.055 3.038 11.716 1.00 85.06 280 GLY A CA 1
ATOM 2201 C C . GLY A 1 280 ? -27.646 1.714 12.209 1.00 85.06 280 GLY A C 1
ATOM 2202 O O . GLY A 1 280 ? -28.171 1.692 13.321 1.00 85.06 280 GLY A O 1
ATOM 2203 N N . VAL A 1 281 ? -27.587 0.653 11.399 1.00 86.00 281 VAL A N 1
ATOM 2204 C CA . VAL A 1 281 ? -28.275 -0.640 11.629 1.00 86.00 281 VAL A CA 1
ATOM 2205 C C . VAL A 1 281 ? -27.264 -1.783 11.799 1.00 86.00 281 VAL A C 1
ATOM 2207 O O . VAL A 1 281 ? -26.270 -1.814 11.072 1.00 86.00 281 VAL A O 1
ATOM 2210 N N . PHE A 1 282 ? -27.499 -2.682 12.764 1.00 83.25 282 PHE A N 1
ATOM 2211 C CA . PHE A 1 282 ? -26.606 -3.798 13.117 1.00 83.25 282 PHE A CA 1
ATOM 2212 C C . PHE A 1 282 ? -27.345 -5.099 13.466 1.00 83.25 282 PHE A C 1
ATOM 2214 O O . PHE A 1 282 ? -27.815 -5.245 14.593 1.00 83.25 282 PHE A O 1
ATOM 2221 N N . ASP A 1 283 ? -27.316 -6.104 12.598 1.00 85.88 283 ASP A N 1
ATOM 2222 C CA . ASP A 1 283 ? -27.856 -7.432 12.919 1.00 85.88 283 ASP A CA 1
ATOM 2223 C C . ASP A 1 283 ? -27.037 -8.080 14.055 1.00 85.88 283 ASP A C 1
ATOM 2225 O O . ASP A 1 283 ? -27.581 -8.673 14.992 1.00 85.88 283 ASP A O 1
ATOM 2229 N N . ASN A 1 284 ? -25.704 -7.919 14.029 1.00 87.56 284 ASN A N 1
ATOM 2230 C CA . ASN A 1 284 ? -24.809 -8.400 15.083 1.00 87.56 284 ASN A CA 1
ATOM 2231 C C . ASN A 1 284 ? -23.782 -7.356 15.531 1.00 87.56 284 ASN A C 1
ATOM 2233 O O . ASN A 1 284 ? -22.934 -6.890 14.774 1.00 87.56 284 ASN A O 1
ATOM 2237 N N . GLY A 1 285 ? -23.781 -7.058 16.826 1.00 83.94 285 GLY A N 1
ATOM 2238 C CA . GLY A 1 285 ? -22.823 -6.176 17.477 1.00 83.94 285 GLY A CA 1
ATOM 2239 C C . GLY A 1 285 ? -21.390 -6.736 17.583 1.00 83.94 285 GLY A C 1
ATOM 2240 O O . GLY A 1 285 ? -21.111 -7.902 17.296 1.00 83.94 285 GLY A O 1
ATOM 2241 N N . PRO A 1 286 ? -20.437 -5.904 18.041 1.00 84.81 286 PRO A N 1
ATOM 2242 C CA . PRO A 1 286 ? -19.020 -6.237 18.144 1.00 84.81 286 PRO A CA 1
ATOM 2243 C C . PRO A 1 286 ? -18.754 -7.381 19.127 1.00 84.81 286 PRO A C 1
ATOM 2245 O O . PRO A 1 286 ? -19.300 -7.421 20.235 1.00 84.81 286 PRO A O 1
ATOM 2248 N N . GLN A 1 287 ? -17.821 -8.262 18.765 1.00 88.25 287 GLN A N 1
ATOM 2249 C CA . GLN A 1 287 ? -17.404 -9.389 19.599 1.00 88.25 287 GLN A CA 1
ATOM 2250 C C . GLN A 1 287 ? -15.960 -9.194 20.075 1.00 88.25 287 GLN A C 1
ATOM 2252 O O . GLN A 1 287 ? -14.984 -9.418 19.350 1.00 88.25 287 GLN A O 1
ATOM 2257 N N . CYS A 1 288 ? -15.811 -8.766 21.329 1.00 82.06 288 CYS A N 1
ATOM 2258 C CA . CYS A 1 288 ? -14.577 -8.140 21.804 1.00 82.06 288 CYS A CA 1
ATOM 2259 C C . CYS A 1 288 ? -13.998 -8.793 23.065 1.00 82.06 288 CYS A C 1
ATOM 2261 O O . CYS A 1 288 ? -14.711 -9.157 24.002 1.00 82.06 288 CYS A O 1
ATOM 2263 N N . LYS A 1 289 ? -12.670 -8.948 23.095 1.00 81.81 289 LYS A N 1
ATOM 2264 C CA . LYS A 1 289 ? -11.917 -9.526 24.226 1.00 81.81 289 LYS A CA 1
ATOM 2265 C C . LYS A 1 289 ? -10.633 -8.719 24.508 1.00 81.81 289 LYS A C 1
ATOM 2267 O O . LYS A 1 289 ? -9.544 -9.259 24.298 1.00 81.81 289 LYS A O 1
ATOM 2272 N N . PRO A 1 290 ? -10.740 -7.437 24.919 1.00 78.06 290 PRO A N 1
ATOM 2273 C CA . PRO A 1 290 ? -9.617 -6.718 25.522 1.00 78.06 290 PRO A CA 1
ATOM 2274 C C . PRO A 1 290 ? -9.228 -7.382 26.849 1.00 78.06 290 PRO A C 1
ATOM 2276 O O . PRO A 1 290 ? -9.952 -8.243 27.359 1.00 78.06 290 PRO A O 1
ATOM 2279 N N . LYS A 1 291 ? -8.108 -6.978 27.451 1.00 78.19 291 LYS A N 1
ATOM 2280 C CA . LYS A 1 291 ? -7.919 -7.199 28.889 1.00 78.19 291 LYS A CA 1
ATOM 2281 C C . LYS A 1 291 ? -8.500 -6.023 29.662 1.00 78.19 291 LYS A C 1
ATOM 2283 O O . LYS A 1 291 ? -9.334 -6.254 30.524 1.00 78.19 291 LYS A O 1
ATOM 2288 N N . ASP A 1 292 ? -8.093 -4.810 29.317 1.00 79.94 292 ASP A N 1
ATOM 2289 C CA . ASP A 1 292 ? -8.220 -3.676 30.226 1.00 79.94 292 ASP A CA 1
ATOM 2290 C C . ASP A 1 292 ? -9.627 -3.044 30.097 1.00 79.94 292 ASP A C 1
ATOM 2292 O O . ASP A 1 292 ? -10.556 -3.476 30.784 1.00 79.94 292 ASP A O 1
ATOM 2296 N N . ILE A 1 293 ? -9.833 -2.088 29.181 1.00 77.12 293 ILE A N 1
ATOM 2297 C CA . ILE A 1 293 ? -11.112 -1.361 29.025 1.00 77.12 293 ILE A CA 1
ATOM 2298 C C . ILE A 1 293 ? -11.827 -1.711 27.709 1.00 77.12 293 ILE A C 1
ATOM 2300 O O . ILE A 1 293 ? -11.208 -1.815 26.647 1.00 77.12 293 ILE A O 1
ATOM 2304 N N . PHE A 1 294 ? -13.155 -1.824 27.762 1.00 79.75 294 PHE A N 1
ATOM 2305 C CA . PHE A 1 294 ? -14.045 -1.737 26.603 1.00 79.75 294 PHE A CA 1
ATOM 2306 C C . PHE A 1 294 ? -15.029 -0.572 26.783 1.00 79.75 294 PHE A C 1
ATOM 2308 O O . PHE A 1 294 ? -15.899 -0.667 27.645 1.00 79.75 294 PHE A O 1
ATOM 2315 N N . GLU A 1 295 ? -14.920 0.486 25.974 1.00 82.81 295 GLU A N 1
ATOM 2316 C CA . GLU A 1 295 ? -15.940 1.541 25.861 1.00 82.81 295 GLU A CA 1
ATOM 2317 C C . GLU A 1 295 ? -16.684 1.432 24.522 1.00 82.81 295 GLU A C 1
ATOM 2319 O O . GLU A 1 295 ? -16.063 1.276 23.458 1.00 82.81 295 GLU A O 1
ATOM 2324 N N . VAL A 1 296 ? -18.013 1.576 24.551 1.00 79.75 296 VAL A N 1
ATOM 2325 C CA . VAL A 1 296 ? -18.824 1.657 23.332 1.00 79.75 296 VAL A CA 1
ATOM 2326 C C . VAL A 1 296 ? -19.991 2.646 23.383 1.00 79.75 296 VAL A C 1
ATOM 2328 O O . VAL A 1 296 ? -20.660 2.803 24.408 1.00 79.75 296 VAL A O 1
ATOM 2331 N N . ARG A 1 297 ? -20.274 3.273 22.231 1.00 83.38 297 ARG A N 1
ATOM 2332 C CA . ARG A 1 297 ? -21.409 4.187 22.011 1.00 83.38 297 ARG A CA 1
ATOM 2333 C C . ARG A 1 297 ? -22.186 3.827 20.730 1.00 83.38 297 ARG A C 1
ATOM 2335 O O . ARG A 1 297 ? -21.596 3.867 19.648 1.00 83.38 297 ARG A O 1
ATOM 2342 N N . PHE A 1 298 ? -23.490 3.537 20.841 1.00 73.94 298 PHE A N 1
ATOM 2343 C CA . PHE A 1 298 ? -24.392 3.244 19.703 1.00 73.94 298 PHE A CA 1
ATOM 2344 C C . PHE A 1 298 ? -25.640 4.147 19.677 1.00 73.94 298 PHE A C 1
ATOM 2346 O O . PHE A 1 298 ? -26.631 3.842 20.340 1.00 73.94 298 PHE A O 1
ATOM 2353 N N . PRO A 1 299 ? -25.642 5.219 18.876 1.00 73.50 299 PRO A N 1
ATOM 2354 C CA . PRO A 1 299 ? -26.858 5.755 18.266 1.00 73.50 299 PRO A CA 1
ATOM 2355 C C . PRO A 1 299 ? -27.277 4.920 17.039 1.00 73.50 299 PRO A C 1
ATOM 2357 O O . PRO A 1 299 ? -26.761 5.137 15.943 1.00 73.50 299 PRO A O 1
ATOM 2360 N N . GLY A 1 300 ? -28.188 3.953 17.195 1.00 75.56 300 GLY A N 1
ATOM 2361 C CA . GLY A 1 300 ? -28.595 3.064 16.092 1.00 75.56 300 GLY A CA 1
ATOM 2362 C C . GLY A 1 300 ? -29.693 2.048 16.426 1.00 75.56 300 GLY A C 1
ATOM 2363 O O . GLY A 1 300 ? -30.247 2.069 17.524 1.00 75.56 300 GLY A O 1
ATOM 2364 N N . VAL A 1 301 ? -29.983 1.162 15.471 1.00 80.00 301 VAL A N 1
ATOM 2365 C CA . VAL A 1 301 ? -30.896 0.007 15.595 1.00 80.00 301 VAL A CA 1
ATOM 2366 C C . VAL A 1 301 ? -30.074 -1.287 15.583 1.00 80.00 301 VAL A C 1
ATOM 2368 O O . VAL A 1 301 ? -29.086 -1.334 14.845 1.00 80.00 301 VAL A O 1
ATOM 2371 N N . PHE A 1 302 ? -30.423 -2.309 16.375 1.00 71.19 302 PHE A N 1
ATOM 2372 C CA . PHE A 1 302 ? -29.682 -3.577 16.358 1.00 71.19 302 PHE A CA 1
ATOM 2373 C C . PHE A 1 302 ? -30.393 -4.840 16.872 1.00 71.19 302 PHE A C 1
ATOM 2375 O O . PHE A 1 302 ? -30.832 -4.897 18.015 1.00 71.19 302 PHE A O 1
ATOM 2382 N N . ASP A 1 303 ? -30.355 -5.928 16.110 1.00 83.25 303 ASP A N 1
ATOM 2383 C CA . ASP A 1 303 ? -30.951 -7.203 16.523 1.00 83.25 303 ASP A CA 1
ATOM 2384 C C . ASP A 1 303 ? -30.156 -7.846 17.677 1.00 83.25 303 ASP A C 1
ATOM 2386 O O . ASP A 1 303 ? -30.736 -8.382 18.625 1.00 83.25 303 ASP A O 1
ATOM 2390 N N . ASN A 1 304 ? -28.815 -7.776 17.646 1.00 85.62 304 ASN A N 1
ATOM 2391 C CA . ASN A 1 304 ? -27.947 -8.389 18.661 1.00 85.62 304 ASN A CA 1
ATOM 2392 C C . ASN A 1 304 ? -26.845 -7.459 19.182 1.00 85.62 304 ASN A C 1
ATOM 2394 O O . ASN A 1 304 ? -26.004 -6.957 18.439 1.00 85.62 304 ASN A O 1
ATOM 2398 N N . GLY A 1 305 ? -26.782 -7.286 20.502 1.00 82.00 305 GLY A N 1
ATOM 2399 C CA . GLY A 1 305 ? -25.852 -6.374 21.160 1.00 82.00 305 GLY A CA 1
ATOM 2400 C C . GLY A 1 305 ? -24.407 -6.876 21.336 1.00 82.00 305 GLY A C 1
ATOM 2401 O O . GLY A 1 305 ? -24.114 -8.064 21.187 1.00 82.00 305 GLY A O 1
ATOM 2402 N N . PRO A 1 306 ? -23.476 -5.973 21.723 1.00 83.19 306 PRO A N 1
ATOM 2403 C CA . PRO A 1 306 ? -22.074 -6.280 22.020 1.00 83.19 306 PRO A CA 1
ATOM 2404 C C . PRO A 1 306 ? -21.848 -7.546 22.855 1.00 83.19 306 PRO A C 1
ATOM 2406 O O . PRO A 1 306 ? -22.336 -7.647 23.981 1.00 83.19 306 PRO A O 1
ATOM 2409 N N . GLN A 1 307 ? -21.010 -8.465 22.367 1.00 86.25 307 GLN A N 1
ATOM 2410 C CA . GLN A 1 307 ? -20.648 -9.696 23.081 1.00 86.25 307 GLN A CA 1
ATOM 2411 C C . GLN A 1 307 ? -19.205 -9.627 23.591 1.00 86.25 307 GLN A C 1
ATOM 2413 O O . GLN A 1 307 ? -18.241 -9.967 22.897 1.00 86.25 307 GLN A O 1
ATOM 2418 N N . CYS A 1 308 ? -19.037 -9.161 24.826 1.00 79.06 308 CYS A N 1
ATOM 2419 C CA . CYS A 1 308 ? -17.764 -8.619 25.296 1.00 79.06 308 CYS A CA 1
ATOM 2420 C C . CYS A 1 308 ? -17.225 -9.305 26.554 1.00 79.06 308 CYS A C 1
ATOM 2422 O O . CYS A 1 308 ? -17.936 -9.581 27.520 1.00 79.06 308 CYS A O 1
ATOM 2424 N N . LYS A 1 309 ? -15.925 -9.608 26.552 1.00 79.06 309 LYS A N 1
ATOM 2425 C CA . LYS A 1 309 ? -15.233 -10.279 27.667 1.00 79.06 309 LYS A CA 1
ATOM 2426 C C . LYS A 1 309 ? -13.916 -9.552 28.000 1.00 79.06 309 LYS A C 1
ATOM 2428 O O . LYS A 1 309 ? -12.861 -10.165 27.829 1.00 79.06 309 LYS A O 1
ATOM 2433 N N . PRO A 1 310 ? -13.969 -8.263 28.418 1.00 75.56 310 PRO A N 1
ATOM 2434 C CA . PRO A 1 310 ? -12.855 -7.610 29.113 1.00 75.56 310 PRO A CA 1
ATOM 2435 C C . PRO A 1 310 ? -12.470 -8.399 30.374 1.00 75.56 310 PRO A C 1
ATOM 2437 O O . PRO A 1 310 ? -13.221 -9.263 30.836 1.00 75.56 310 PRO A O 1
ATOM 2440 N N . LYS A 1 311 ? -11.317 -8.089 30.965 1.00 75.31 311 LYS A N 1
ATOM 2441 C CA . LYS A 1 311 ? -11.058 -8.407 32.371 1.00 75.31 311 LYS A CA 1
ATOM 2442 C C . LYS A 1 311 ? -11.570 -7.298 33.269 1.00 75.31 311 LYS A C 1
ATOM 2444 O O . LYS A 1 311 ? -12.246 -7.626 34.231 1.00 75.31 311 LYS A O 1
ATOM 2449 N N . ASP A 1 312 ? -11.282 -6.039 32.968 1.00 77.62 312 ASP A N 1
ATOM 2450 C CA . ASP A 1 312 ? -11.420 -5.001 33.987 1.00 77.62 312 ASP A CA 1
ATOM 2451 C C . ASP A 1 312 ? -12.710 -4.193 33.780 1.00 77.62 312 ASP A C 1
ATOM 2453 O O . ASP A 1 312 ? -13.713 -4.491 34.430 1.00 77.62 312 ASP A O 1
ATOM 2457 N N . ILE A 1 313 ? -12.740 -3.235 32.848 1.00 76.12 313 ILE A N 1
ATOM 2458 C CA . ILE A 1 313 ? -13.864 -2.289 32.707 1.00 76.12 313 ILE A CA 1
ATOM 2459 C C . ILE A 1 313 ? -14.703 -2.570 31.453 1.00 76.12 313 ILE A C 1
ATOM 2461 O O . ILE A 1 313 ? -14.175 -2.772 30.356 1.00 76.12 313 ILE A O 1
ATOM 2465 N N . PHE A 1 314 ? -16.027 -2.523 31.615 1.00 77.88 314 PHE A N 1
ATOM 2466 C CA . PHE A 1 314 ? -17.012 -2.531 30.536 1.00 77.88 314 PHE A CA 1
ATOM 2467 C C . PHE A 1 314 ? -17.938 -1.306 30.639 1.00 77.88 314 PHE A C 1
ATOM 2469 O O . PHE A 1 314 ? -18.773 -1.244 31.540 1.00 77.88 314 PHE A O 1
ATOM 2476 N N . GLU A 1 315 ? -17.799 -0.355 29.713 1.00 80.44 315 GLU A N 1
ATOM 2477 C CA . GLU A 1 315 ? -18.642 0.840 29.576 1.00 80.44 315 GLU A CA 1
ATOM 2478 C C . GLU A 1 315 ? -19.483 0.784 28.294 1.00 80.44 315 GLU A C 1
ATOM 2480 O O . GLU A 1 315 ? -18.970 0.582 27.190 1.00 80.44 315 GLU A O 1
ATOM 2485 N N . VAL A 1 316 ? -20.789 1.011 28.432 1.00 76.69 316 VAL A N 1
ATOM 2486 C CA . VAL A 1 316 ? -21.771 0.906 27.345 1.00 76.69 316 VAL A CA 1
ATOM 2487 C C . VAL A 1 316 ? -22.760 2.068 27.389 1.00 76.69 316 VAL A C 1
ATOM 2489 O O . VAL A 1 316 ? -23.391 2.303 28.421 1.00 76.69 316 VAL A O 1
ATOM 2492 N N . ARG A 1 317 ? -22.946 2.766 26.259 1.00 82.06 317 ARG A N 1
ATOM 2493 C CA . ARG A 1 317 ? -23.915 3.871 26.112 1.00 82.06 317 ARG A CA 1
ATOM 2494 C C . ARG A 1 317 ? -24.766 3.690 24.851 1.00 82.06 317 ARG A C 1
ATOM 2496 O O . ARG A 1 317 ? -24.236 3.720 23.740 1.00 82.06 317 ARG A O 1
ATOM 2503 N N . LEU A 1 318 ? -26.072 3.485 25.028 1.00 72.56 318 LEU A N 1
ATOM 2504 C CA . LEU A 1 318 ? -26.981 2.965 23.996 1.00 72.56 318 LEU A CA 1
ATOM 2505 C C . LEU A 1 318 ? -28.254 3.826 23.851 1.00 72.56 318 LEU A C 1
ATOM 2507 O O . LEU A 1 318 ? -29.316 3.471 24.371 1.00 72.56 318 LEU A O 1
ATOM 2511 N N . PRO A 1 319 ? -28.158 4.979 23.167 1.00 69.56 319 PRO A N 1
ATOM 2512 C CA . PRO A 1 319 ? -29.306 5.711 22.634 1.00 69.56 319 PRO A CA 1
ATOM 2513 C C . PRO A 1 319 ? -29.824 5.054 21.335 1.00 69.56 319 PRO A C 1
ATOM 2515 O O . PRO A 1 319 ? -29.609 5.583 20.246 1.00 69.56 319 PRO A O 1
ATOM 2518 N N . GLY A 1 320 ? -30.473 3.889 21.430 1.00 75.12 320 GLY A N 1
ATOM 2519 C CA . GLY A 1 320 ? -30.879 3.092 20.260 1.00 75.12 320 GLY A CA 1
ATOM 2520 C C . GLY A 1 320 ? -32.123 2.220 20.460 1.00 75.12 320 GLY A C 1
ATOM 2521 O O . GLY A 1 320 ? -32.773 2.303 21.498 1.00 75.12 320 GLY A O 1
ATOM 2522 N N . VAL A 1 321 ? -32.444 1.393 19.463 1.00 78.50 321 VAL A N 1
ATOM 2523 C CA . VAL A 1 321 ? -33.511 0.366 19.487 1.00 78.50 321 VAL A CA 1
ATOM 2524 C C . VAL A 1 321 ? -32.852 -0.994 19.287 1.00 78.50 321 VAL A C 1
ATOM 2526 O O . VAL A 1 321 ? -32.135 -1.140 18.304 1.00 78.50 321 VAL A O 1
ATOM 2529 N N . LEU A 1 322 ? -33.011 -1.954 20.203 1.00 75.38 322 LEU A N 1
ATOM 2530 C CA . LEU A 1 322 ? -32.256 -3.215 20.146 1.00 75.38 322 LEU A CA 1
ATOM 2531 C C . LEU A 1 322 ? -33.119 -4.407 20.595 1.00 75.38 322 LEU A C 1
ATOM 2533 O O . LEU A 1 322 ? -33.702 -4.369 21.678 1.00 75.38 322 LEU A O 1
ATOM 2537 N N . ASP A 1 323 ? -33.119 -5.498 19.832 1.00 83.12 323 ASP A N 1
ATOM 2538 C CA . ASP A 1 323 ? -33.913 -6.692 20.154 1.00 83.12 323 ASP A CA 1
ATOM 2539 C C . ASP A 1 323 ? -33.243 -7.515 21.264 1.00 83.12 323 ASP A C 1
ATOM 2541 O O . ASP A 1 323 ? -33.903 -7.965 22.204 1.00 83.12 323 ASP A O 1
ATOM 2545 N N . ASN A 1 324 ? -31.913 -7.684 21.202 1.00 84.25 324 ASN A N 1
ATOM 2546 C CA . ASN A 1 324 ? -31.129 -8.429 22.191 1.00 84.25 324 ASN A CA 1
ATOM 2547 C C . ASN A 1 324 ? -30.003 -7.591 22.803 1.00 84.25 324 ASN A C 1
ATOM 2549 O O . ASN A 1 324 ? -29.029 -7.227 22.144 1.00 84.25 324 ASN A O 1
ATOM 2553 N N . GLY A 1 325 ? -30.092 -7.338 24.109 1.00 80.75 325 GLY A N 1
ATOM 2554 C CA . GLY A 1 325 ? -29.127 -6.535 24.851 1.00 80.75 325 GLY A CA 1
ATOM 2555 C C . GLY A 1 325 ? -27.691 -7.092 24.881 1.00 80.75 325 GLY A C 1
ATOM 2556 O O . GLY A 1 325 ? -27.458 -8.291 24.706 1.00 80.75 325 GLY A O 1
ATOM 2557 N N . PRO A 1 326 ? -26.695 -6.226 25.156 1.00 82.69 326 PRO A N 1
ATOM 2558 C CA . PRO A 1 326 ? -25.288 -6.606 25.236 1.00 82.69 326 PRO A CA 1
ATOM 2559 C C . PRO A 1 326 ? -25.044 -7.705 26.275 1.00 82.69 326 PRO A C 1
ATOM 2561 O O . PRO A 1 326 ? -25.585 -7.688 27.384 1.00 82.69 326 PRO A O 1
ATOM 2564 N N . GLN A 1 327 ? -24.157 -8.631 25.925 1.00 84.62 327 GLN A N 1
ATOM 2565 C CA . GLN A 1 327 ? -23.754 -9.759 26.754 1.00 84.62 327 GLN A CA 1
ATOM 2566 C C . GLN A 1 327 ? -22.318 -9.543 27.239 1.00 84.62 327 GLN A C 1
ATOM 2568 O O . GLN A 1 327 ? -21.381 -9.570 26.434 1.00 84.62 327 GLN A O 1
ATOM 2573 N N . CYS A 1 328 ? -22.104 -9.360 28.546 1.00 77.75 328 CYS A N 1
ATOM 2574 C CA . CYS A 1 328 ? -20.768 -9.057 29.069 1.00 77.75 328 CYS A CA 1
ATOM 2575 C C . CYS A 1 328 ? -20.346 -9.867 30.297 1.00 77.75 328 CYS A C 1
ATOM 2577 O O . CYS A 1 328 ? -21.158 -10.195 31.163 1.00 77.75 328 CYS A O 1
ATOM 2579 N N . LYS A 1 329 ? -19.045 -10.199 30.359 1.00 76.75 329 LYS A N 1
ATOM 2580 C CA . LYS A 1 329 ? -18.424 -10.919 31.491 1.00 76.75 329 LYS A CA 1
ATOM 2581 C C . LYS A 1 329 ? -17.040 -10.359 31.899 1.00 76.75 329 LYS A C 1
ATOM 2583 O O . LYS A 1 329 ? -16.053 -11.080 31.713 1.00 76.75 329 LYS A O 1
ATOM 2588 N N . PRO A 1 330 ? -16.954 -9.108 32.412 1.00 74.31 330 PRO A N 1
ATOM 2589 C CA . PRO A 1 330 ? -15.765 -8.578 33.104 1.00 74.31 330 PRO A CA 1
ATOM 2590 C C . PRO A 1 330 ? -15.467 -9.342 34.407 1.00 74.31 330 PRO A C 1
ATOM 2592 O O . PRO A 1 330 ? -16.207 -10.245 34.787 1.00 74.31 330 PRO A O 1
ATOM 2595 N N . LYS A 1 331 ? -14.393 -8.979 35.112 1.00 71.06 331 LYS A N 1
ATOM 2596 C CA . LYS A 1 331 ? -14.087 -9.372 36.501 1.00 71.06 331 LYS A CA 1
ATOM 2597 C C . LYS A 1 331 ? -14.470 -8.291 37.512 1.00 71.06 331 LYS A C 1
ATOM 2599 O O . LYS A 1 331 ? -14.864 -8.652 38.613 1.00 71.06 331 LYS A O 1
ATOM 2604 N N . SER A 1 332 ? -14.337 -7.007 37.166 1.00 70.75 332 SER A N 1
ATOM 2605 C CA . SER A 1 332 ? -14.678 -5.892 38.058 1.00 70.75 332 SER A CA 1
ATOM 2606 C C . SER A 1 332 ? -15.889 -5.101 37.561 1.00 70.75 332 SER A C 1
ATOM 2608 O O . SER A 1 332 ? -17.016 -5.430 37.929 1.00 70.75 332 SER A O 1
ATOM 2610 N N . ASN A 1 333 ? -15.690 -4.073 36.737 1.00 75.62 333 ASN A N 1
ATOM 2611 C CA . ASN A 1 333 ? -16.656 -2.979 36.629 1.00 75.62 333 ASN A CA 1
ATOM 2612 C C . ASN A 1 333 ? -17.553 -3.077 35.386 1.00 75.62 333 ASN A C 1
ATOM 2614 O O . ASN A 1 333 ? -17.094 -3.353 34.276 1.00 75.62 333 ASN A O 1
ATOM 2618 N N . ILE A 1 334 ? -18.840 -2.782 35.585 1.00 74.75 334 ILE A N 1
ATOM 2619 C CA . ILE A 1 334 ? -19.874 -2.672 34.550 1.00 74.75 334 ILE A CA 1
ATOM 2620 C C . ILE A 1 334 ? -20.547 -1.310 34.724 1.00 74.75 334 ILE A C 1
ATOM 2622 O O . ILE A 1 334 ? -21.172 -1.073 35.755 1.00 74.75 334 ILE A O 1
ATOM 2626 N N . GLU A 1 335 ? -20.486 -0.452 33.708 1.00 78.62 335 GLU A N 1
ATOM 2627 C CA . GLU A 1 335 ? -21.380 0.699 33.582 1.00 78.62 335 GLU A CA 1
ATOM 2628 C C . GLU A 1 335 ? -22.192 0.568 32.291 1.00 78.62 335 GLU A C 1
ATOM 2630 O O . GLU A 1 335 ? -21.651 0.432 31.192 1.00 78.62 335 GLU A O 1
ATOM 2635 N N . THR A 1 336 ? -23.516 0.602 32.424 1.00 70.31 336 THR A N 1
ATOM 2636 C CA . THR A 1 336 ? -24.448 0.486 31.299 1.00 70.31 336 THR A CA 1
ATOM 2637 C C . THR A 1 336 ? -25.461 1.622 31.362 1.00 70.31 336 THR A C 1
ATOM 2639 O O . THR A 1 336 ? -26.169 1.773 32.355 1.00 70.31 336 THR A O 1
ATOM 2642 N N . ARG A 1 337 ? -25.535 2.435 30.305 1.00 76.56 337 ARG A N 1
ATOM 2643 C CA . ARG A 1 337 ? -26.552 3.482 30.140 1.00 76.56 337 ARG A CA 1
ATOM 2644 C C . ARG A 1 337 ? -27.351 3.224 28.869 1.00 76.56 337 ARG A C 1
ATOM 2646 O O . ARG A 1 337 ? -26.786 3.211 27.777 1.00 76.56 337 ARG A O 1
ATOM 2653 N N . PHE A 1 338 ? -28.657 3.063 29.021 1.00 70.81 338 PHE A N 1
ATOM 2654 C CA . PHE A 1 338 ? -29.619 2.921 27.930 1.00 70.81 338 PHE A CA 1
ATOM 2655 C C . PHE A 1 338 ? -30.548 4.130 27.942 1.00 70.81 338 PHE A C 1
ATOM 2657 O O . PHE A 1 338 ? -30.982 4.559 29.010 1.00 70.81 338 PHE A O 1
ATOM 2664 N N . THR A 1 339 ? -30.842 4.681 26.768 1.00 72.94 339 THR A N 1
ATOM 2665 C CA . THR A 1 339 ? -31.765 5.818 26.603 1.00 72.94 339 THR A CA 1
ATOM 2666 C C 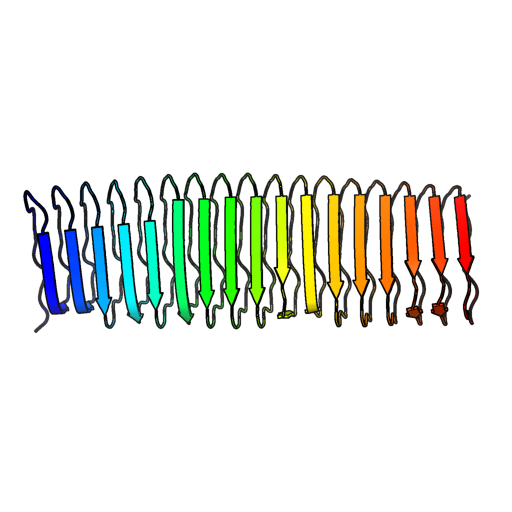. THR A 1 339 ? -32.583 5.635 25.323 1.00 72.94 339 THR A C 1
ATOM 2668 O O . THR A 1 339 ? -32.601 6.506 24.454 1.00 72.94 339 THR A O 1
ATOM 2671 N N . GLY A 1 340 ? -33.180 4.453 25.174 1.00 73.19 340 GLY A N 1
ATOM 2672 C CA . GLY A 1 340 ? -33.917 4.013 23.993 1.00 73.19 340 GLY A CA 1
ATOM 2673 C C . GLY A 1 340 ? -34.669 2.704 24.265 1.00 73.19 340 GLY A C 1
ATOM 2674 O O . GLY A 1 340 ? -34.896 2.369 25.428 1.00 73.19 340 GLY A O 1
ATOM 2675 N N . VAL A 1 341 ? -35.069 1.989 23.213 1.00 77.88 341 VAL A N 1
ATOM 2676 C CA . VAL A 1 341 ? -35.906 0.777 23.294 1.00 77.88 341 VAL A CA 1
ATOM 2677 C C . VAL A 1 341 ? -35.032 -0.477 23.378 1.00 77.88 341 VAL A C 1
ATOM 2679 O O . VAL A 1 341 ? -33.980 -0.551 22.742 1.00 77.88 341 VAL A O 1
ATOM 2682 N N . LEU A 1 342 ? -35.458 -1.452 24.181 1.00 76.88 342 LEU A N 1
ATOM 2683 C CA . LEU A 1 342 ? -34.761 -2.719 24.375 1.00 76.88 342 LEU A CA 1
ATOM 2684 C C . LEU A 1 342 ? -35.765 -3.826 24.714 1.00 76.88 342 LEU A C 1
ATOM 2686 O O . LEU A 1 342 ? -36.373 -3.766 25.784 1.00 76.88 342 LEU A O 1
ATOM 2690 N N . ASP A 1 343 ? -35.880 -4.840 23.860 1.00 80.81 343 ASP A N 1
ATOM 2691 C CA . ASP A 1 343 ? -36.845 -5.930 24.063 1.00 80.81 343 ASP A CA 1
ATOM 2692 C C . ASP A 1 343 ? -36.299 -6.978 25.046 1.00 80.81 343 ASP A C 1
ATOM 2694 O O . ASP A 1 343 ? -36.903 -7.246 26.087 1.00 80.81 343 ASP A O 1
ATOM 2698 N N . ASN A 1 344 ? -35.104 -7.525 24.788 1.00 82.56 344 ASN A N 1
ATOM 2699 C CA . ASN A 1 344 ? -34.432 -8.456 25.699 1.00 82.56 344 ASN A CA 1
ATOM 2700 C C . ASN A 1 344 ? -33.298 -7.763 26.471 1.00 82.56 344 ASN A C 1
ATOM 2702 O O . ASN A 1 344 ? -32.319 -7.278 25.900 1.00 82.56 344 ASN A O 1
ATOM 2706 N N . GLY A 1 345 ? -33.414 -7.754 27.803 1.00 76.38 345 GLY A N 1
ATOM 2707 C CA . GLY A 1 345 ? -32.527 -7.011 28.704 1.00 76.38 345 GLY A CA 1
ATOM 2708 C C . GLY A 1 345 ? -31.037 -7.423 28.694 1.00 76.38 345 GLY A C 1
ATOM 2709 O O . GLY A 1 345 ? -30.680 -8.519 28.251 1.00 76.38 345 GLY A O 1
ATOM 2710 N N . PRO A 1 346 ? -30.130 -6.577 29.228 1.00 80.38 346 PRO A N 1
ATOM 2711 C CA . PRO A 1 346 ? -28.682 -6.779 29.122 1.00 80.38 346 PRO A CA 1
ATOM 2712 C C . PRO A 1 346 ? -28.188 -7.975 29.946 1.00 80.38 346 PRO A C 1
ATOM 2714 O O . PRO A 1 346 ? -28.428 -8.064 31.151 1.00 80.38 346 PRO A O 1
ATOM 2717 N N . GLN A 1 347 ? -27.408 -8.869 29.335 1.00 82.56 347 GLN A N 1
ATOM 2718 C CA . GLN A 1 347 ? -26.885 -10.071 29.996 1.00 82.56 347 GLN A CA 1
ATOM 2719 C C . GLN A 1 347 ? -25.449 -9.861 30.495 1.00 82.56 347 GLN A C 1
ATOM 2721 O O . GLN A 1 347 ? -24.494 -10.521 30.072 1.00 82.56 347 GLN A O 1
ATOM 2726 N N . CYS A 1 348 ? -25.302 -8.911 31.415 1.00 75.19 348 CYS A N 1
ATOM 2727 C CA . CYS A 1 348 ? -24.027 -8.496 31.991 1.00 75.19 348 CYS A CA 1
ATOM 2728 C C . CYS A 1 348 ? -23.845 -9.021 33.420 1.00 75.19 348 CYS A C 1
ATOM 2730 O O . CYS A 1 348 ? -24.628 -8.688 34.307 1.00 75.19 348 CYS A O 1
ATOM 2732 N N . LYS A 1 349 ? -22.810 -9.840 33.661 1.00 71.56 349 LYS A N 1
ATOM 2733 C CA . LYS A 1 349 ? -22.479 -10.379 34.998 1.00 71.56 349 LYS A CA 1
ATOM 2734 C C . LYS A 1 349 ? -20.961 -10.500 35.189 1.00 71.56 349 LYS A C 1
ATOM 2736 O O . LYS A 1 349 ? -20.315 -11.072 34.306 1.00 71.56 349 LYS A O 1
ATOM 2741 N N . PRO A 1 350 ? -20.384 -10.044 36.318 1.00 67.38 350 PRO A N 1
ATOM 2742 C CA . PRO A 1 350 ? -18.980 -10.289 36.628 1.00 67.38 350 PRO A CA 1
ATOM 2743 C C . PRO A 1 350 ? -18.647 -11.786 36.692 1.00 67.38 350 PRO A C 1
ATOM 2745 O O . PRO A 1 350 ? -19.492 -12.625 37.012 1.00 67.38 350 PRO A O 1
ATOM 2748 N N . LYS A 1 351 ? -17.391 -12.121 36.410 1.00 65.12 351 LYS A N 1
ATOM 2749 C CA . LYS A 1 351 ? -16.789 -13.410 36.738 1.00 65.12 351 LYS A CA 1
ATOM 2750 C C . LYS A 1 351 ? -16.318 -13.414 38.190 1.00 65.12 351 LYS A C 1
ATOM 2752 O O . LYS A 1 351 ? -15.419 -12.640 38.522 1.00 65.12 351 LYS A O 1
ATOM 2757 N N . GLY A 1 352 ? -16.859 -14.344 38.979 1.00 53.56 352 GLY A N 1
ATOM 2758 C CA . GLY A 1 352 ? -16.130 -14.923 40.115 1.00 53.56 352 GLY A CA 1
ATOM 2759 C C . GLY A 1 352 ? -14.881 -15.683 39.664 1.00 53.56 352 GLY A C 1
ATOM 2760 O O . GLY A 1 352 ? -14.785 -16.008 38.452 1.00 53.56 352 GLY A O 1
#

Foldseek 3Di:
DAAEAAEEEAAAEEEDEDEEEHQYYYAYEYAEEYEYEYEYEYEYEHEYHYAEEYEYDYEEEYEDAHHYEYAYEYEYEYEYEYAEAHEYEYAEEYEYEYEEEYAEHHEYEYAEEYEYEEEYEYAYEYEYEYAYEYEYEYEEEYAHYYEDEYAEEYEYEYEYEYAEYYEYEYAYEYAYEYEEEYAYEYEYEYAYEYAYDYDYAYAEYYEYEYAEEYEEAEEYHYAYEYEYEYQEEYEYEYAEYYAYEYEYEYAYEYEYEYYYEYAEYYEEEYQYEYEEEYEEEYAYYYEYEYAYYYAYAYPYEYAYYYAYEYAEYYHEHAAYAYAYAYAYEYQYYYDYHYDHHYNHDHNYDYDD

Nearest PDB structures (foldseek):
  8c50-assembly1_A  TM=2.260E-01  e=3.793E-02  Pontibacter korlensis
  8vbb-assembly1_A  TM=2.847E-01  e=7.139E+00  Escherichia coli ETEC H10407
  5awf-assembly1_B  TM=1.125E-01  e=6.782E+00  Escherichia coli K-12

Secondary structure (DSSP, 8-state):
--EEPPEE--SS-EEEE--EEEEE--EE--SS-EEEEEEEEEEE---B--SS-EEEEEEEEE-S---B--SS-EEEEEEEEEEE---B--SS-EEEEEEEEEEE--EE--SS-EEEEEEEEEEE--EE--SS-EEEEEEEE-SB--EE--SS-EEEEEEEEEEE--EE--SS-EEEEEEEEEEE--EE--SSEEEEE--EEEEE--EE--SSEEEEEEEEEEEE--EE--SSEEEEEEEEEEEE--EE--SS-EEEEEEEEESB--EE--SS-EEEEEEEEEEE--EE--SSEEEEE--EEEEE--EE--SSEEEEEE-SEEEE--EE--SSEEEEEE-SEEEEPPEE----

Radius of gyration: 26.51 Å; Cα contacts (8 Å, |Δi|>4): 1236; chains: 1; bounding box: 68×29×84 Å

pLDDT: mean 80.63, std 7.18, range [49.06, 93.81]

Mean predicted aligned error: 9.63 Å

Solvent-accessible surface area (backbone atoms only — not comparable to full-atom values): 14502 Å² total; per-residue (Å²): 126,76,41,75,41,61,78,44,69,46,83,42,69,50,77,48,78,53,76,53,53,26,59,29,34,43,38,35,44,28,53,27,36,41,40,40,40,39,45,35,39,34,55,32,48,40,39,38,43,28,46,32,36,41,37,42,38,43,38,42,42,34,60,40,47,42,42,37,43,33,37,35,44,38,40,40,35,40,46,34,40,31,52,32,31,42,41,35,43,31,45,33,41,39,41,39,39,43,34,42,43,29,53,27,36,38,38,34,41,31,40,33,41,40,41,38,38,40,44,34,40,31,50,31,37,34,37,36,45,26,44,34,38,41,43,41,40,40,38,39,42,32,48,32,33,38,40,34,41,28,40,33,40,39,38,43,38,42,36,39,43,29,54,27,40,33,38,36,45,25,46,32,37,37,43,40,35,42,39,44,42,32,45,33,34,35,44,34,39,25,38,40,38,39,39,40,42,38,50,32,40,29,54,27,38,39,40,33,37,28,37,38,37,38,42,39,38,38,42,36,41,32,50,29,37,38,37,37,46,24,58,26,38,38,42,39,39,41,38,41,42,31,50,31,35,37,41,32,38,26,38,33,40,39,39,40,38,42,36,39,42,27,55,25,36,36,40,35,41,25,46,32,36,36,44,41,37,42,35,42,42,24,54,25,37,36,42,36,38,24,38,38,35,36,41,38,40,32,54,31,39,28,51,28,36,40,42,35,40,25,42,36,35,40,39,42,39,35,51,24,40,31,50,29,38,36,34,33,41,23,52,66,44,78,47,80,46,77,68,58,53,65,75,35,73,65,53,64,49,62,48,129

Organism: Sinanodonta woodiana (NCBI:txid1069815)

=== Feature glossary ===
The record interleaves many kinds of information about one protein. Here is each kind framed as the question it answers.

Q: What are the backbone torsion angles?
A: φ (phi) and ψ (psi) are the two rotatable backbone dihedrals per residue: φ is the C(i-1)–N–Cα–C torsion, ψ is the N–Cα–C–N(i+1) torsion, both in degrees on (−180°, 180°]. α-helical residues cluster near (−60°, −45°); β-strand residues near (−120°, +130°). A Ramachandran plot is simply a scatter of (φ, ψ) for every residue.

Q: What is the amino-acid chain?
A: This is the polypeptide sequence — one letter per residue, N-terminus first. Length ranges from a few dozen residues for small domains to over a thousand for large multi-domain proteins.

Q: How mobile is each atom in the crystal?
A: For experimental (PDB) structures, the B-factor (temperature factor) quantifies the positional spread of each atom in the crystal — a combination of thermal vibration and static disorder — in units of Å². High B-factors mark flexible loops or poorly resolved regions; low B-factors mark the rigid, well-ordered core.

Q: Are the domains correctly placed relative to each other?
A: Predicted Aligned Error (PAE) is an AlphaFold confidence matrix: entry (i, j) is the expected error in the position of residue j, in ångströms, when the prediction is superimposed on the true structure at residue i. Low PAE within a block of residues means that block is internally rigid and well-predicted; high PAE between two blocks means their relative placement is uncertain even if each block individually is confident.

Q: How confident is the AlphaFold model at each residue?
A: pLDDT is the predicted lDDT-Cα score: AlphaFold's confidence that the local environment of each residue (all inter-atomic distances within 15 Å) is correctly placed. It is a per-residue number between 0 and 100, with higher meaning more reliable.

Q: What family and function is it annotated with?
A: Functional annotations link the protein to curated databases. InterPro entries identify conserved domains and families by matching the sequence against member-database signatures (Pfam, PROSITE, CDD, …). Gene Ontology (GO) terms describe molecular function, biological process, and cellular component in a controlled vocabulary. CATH places the structure in a hierarchical fold classification (Class/Architecture/Topology/Homologous-superfamily). The organism is the source species.

Q: How big and how compact is the whole molecule?
A: Three whole-structure scalars: the radius of gyration (RMS distance of Cα from centroid, in Å), the count of Cα–Cα contacts (pairs closer than 8 Å and separated by more than four residues in sequence — i.e. tertiary, not local, contacts), and the bounding-box dimensions. Together they distinguish compact globular folds from extended fibres or disordered chains.

Q: What known structures does this most resemble?
A: The Foldseek neighbor list gives the closest experimentally determined structures in the PDB, ranked by structural alignment. TM-score near 1 means near-identical fold; near 0.3 means only rough topology match. This is how one finds what a novel AlphaFold prediction most resembles in the solved-structure universe.

Q: Which residues are buried vs exposed?
A: SASA measures how much of the protein is reachable by solvent. It is computed by rolling a water-sized probe over the atomic surface and summing the exposed area (Å²). Per-residue SASA distinguishes core (buried, low SASA) from surface (exposed, high SASA) residues; total SASA is a whole-molecule size measure.

Q: Which residues are in helices, strands, or loops?
A: Eight-state secondary structure (DSSP): H is the canonical α-helix, G the tighter 3₁₀-helix, I the wider π-helix; E/B are β-structure, T and S are turns and bends, and '-' is everything else. DSSP derives these from the pattern of main-chain N–H···O=C hydrogen bonds, not from the sequence.

Q: Where is each backbone atom in 3D?
A: Structure coordinates are given as an mmCIF _atom_site loop: one row per atom with element, residue name, chain id, sequence number, and x/y/z position in Å. Only the four main-chain atoms per residue are included here; side chains are omitted to keep the record compact.

Q: What if only a Cα trace is available?
A: Three-state secondary structure (P-SEA) collapses the eight DSSP classes into helix (a), strand (b), and coil (c). P-SEA assigns these from Cα geometry alone — distances and angles — without requiring backbone oxygens, so it works on any Cα trace.

Q: What do the rendered images show?
A: The six renders are orthographic views along the three Cartesian axes in both directions. Representation (cartoon, sticks, or surface) and color scheme (sequence-rainbow or by-chain) vary across proteins so the training set covers all the common visualization conventions.

Q: What does the local fold look like, residue by residue?
A: Foldseek's 3Di representation compresses backbone geometry into a per-residue letter drawn from a learned twenty-state alphabet. It captures the tertiary interaction pattern around each residue — which residues are packed against it in space, regardless of where they are in sequence.

Q: What do the diagnostic plots show?
A: The contact map is a binary N×N matrix image: pixel (i, j) is dark where Cα_i and Cα_j are within 8 Å and |i−j|>4. Because the |i−j|>4 filter removes local helical contacts, off-diagonal stripes parallel to the main diagonal indicate parallel β-sheets; stripes perpendicular to it indicate antiparallel β-sheets. The Ramachandran plot scatters every residue's (φ, ψ) pair against the sterically allowed regions. The PAE heatmap renders the predicted-aligned-error matrix.